Protein 3SUK (pdb70)

Solvent-accessible surface area: 10318 Å² total; per-residue (Å²): 102,60,50,57,0,57,52,48,12,65,6,26,18,50,70,20,41,0,100,100,13,20,0,16,82,45,102,55,15,3,11,170,120,20,78,49,2,29,50,3,74,23,57,35,34,0,0,0,3,52,84,0,61,22,122,56,10,108,14,4,0,16,0,9,36,0,27,31,83,39,138,75,72,90,49,65,18,50,0,0,0,0,24,85,2,69,84,11,6,30,1,0,8,37,0,0,12,84,0,0,91,10,19,0,50,62,66,27,66,12,89,2,98,36,115,81,42,63,77,81,79,2,50,36,38,87,45,67,0,102,51,38,81,82,8,49,74,51,85,10,45,0,88,102,14,18,0,13,77,41,80,15,10,0,7,171,121,25,79,48,2,30,50,2,72,17,54,30,39,0,0,0,4,50,83,0,62,25,130,54,10,48,10,1,0,6,0,8,43,0,27,35,84,45,158,77,73,88,53,70,17,51,0,0,0,0,25,90,2,71,99,6,6,14,0,0,42,40,0,0,38,84,0,0,95,54,39,0,108,89,77,27,71,11,112,4,99,14,78,21,32,50,33,85,74,2,51,59

Sequence (248 aa):
GAVQQLRFDNTYDNASGSMNTVACSTGANGLSQRFPTFGSVPTFPHIGASSDIGGFNSPACGNCYTISSFTFQGVTRSSINLVAIDHAGNGFNVAQAAMDELTNGNAVALGTIDVQSQQVARSVCGLGAVQLRFDNTYDNASSGSMNTVACSTGANGLSQRFPTFGSVPTFPHIGASSDIGGFNSPACGNCYTISSFTFQGVTRSSINLVAIDHAGNGFNVAQAAMDELTNGNAVALGTIDVQSQQVARSVCGL

InterPro domains:
  IPR010829 Eliciting plant response-like/Cerato-platanin [PF07249] (21-140)
  IPR010829 Eliciting plant response-like/Cerato-platanin [cd22778] (19-138)
  IPR036908 RlpA-like domain superfamily [G3DSA:2.40.40.10] (16-140)
  IPR036908 RlpA-like domain superfamily [SSF50685] (14-138)

Foldseek 3Di:
DWFKEFADQLLVDFAAALCVAQQPDDPRHCCVVAGTSNRQQQPVQEWAAQQAVGHPRNLQLWKKWKWDAEPRDIATDIHTHRHHDPTGIHGNLVNVCRRHVHCRVVVRMDIIDMDTDDSVVRPD/DKFKEAADALLVDQAAALCPAQQPDDPRHDCVVAGGSVRQQQPQQEWAAQQADGHPRNLQQWWKWKWDDEPNDIFIGIHGYRHHDDTGIHGHLVVVCRRHVHCRPVVRMDMIDMDTDDSVVSPD

Structure (mmCIF, N/CA/C/O backbone):
data_3SUK
#
_entry.id   3SUK
#
_cell.length_a   29.460
_cell.length_b   85.960
_cell.length_c   43.560
_cell.angle_alpha   90.00
_cell.angle_beta   106.82
_cell.angle_gamma   90.00
#
_symmetry.space_group_name_H-M   'P 1 21 1'
#
loop_
_entity.id
_entity.type
_entity.pdbx_description
1 polymer 'Cerato-platanin-like protein'
2 water water
#
loop_
_atom_site.group_PDB
_atom_site.id
_atom_site.type_symbol
_atom_site.label_atom_id
_atom_site.label_alt_id
_atom_site.label_comp_id
_atom_site.label_asym_id
_atom_site.label_entity_id
_atom_site.label_seq_id
_atom_site.pdbx_PDB_ins_code
_atom_site.Cartn_x
_atom_site.Cartn_y
_atom_site.Cartn_z
_atom_site.occupancy
_atom_site.B_iso_or_equiv
_atom_site.auth_seq_id
_atom_site.auth_comp_id
_atom_site.auth_asym_id
_atom_site.auth_atom_id
_atom_site.pdbx_PDB_model_num
ATOM 1 N N . GLY A 1 2 ? 3.003 34.820 7.342 1.00 29.59 17 GLY A N 1
ATOM 2 C CA . GLY A 1 2 ? 1.857 35.659 7.672 1.00 26.27 17 GLY A CA 1
ATOM 3 C C . GLY A 1 2 ? 2.069 36.415 9.000 1.00 26.18 17 GLY A C 1
ATOM 4 O O . GLY A 1 2 ? 2.961 36.154 9.753 1.00 25.35 17 GLY A O 1
ATOM 5 N N . ALA A 1 3 ? 1.255 37.399 9.273 1.00 24.30 18 ALA A N 1
ATOM 6 C CA . ALA A 1 3 ? 1.539 38.205 10.429 1.00 21.18 18 ALA A CA 1
ATOM 7 C C . ALA A 1 3 ? 1.105 37.472 11.705 1.00 20.14 18 ALA A C 1
ATOM 8 O O . ALA A 1 3 ? 0.290 36.584 11.658 1.00 21.43 18 ALA A O 1
ATOM 10 N N . VAL A 1 4 ? 1.699 37.820 12.837 1.00 14.32 19 VAL A N 1
ATOM 11 C CA . VAL A 1 4 ? 1.254 37.294 14.114 1.00 15.23 19 VAL A CA 1
ATOM 12 C C . VAL A 1 4 ? 0.921 38.474 15.017 1.00 10.85 19 VAL A C 1
ATOM 13 O O . VAL A 1 4 ? 1.442 39.530 14.833 1.00 11.63 19 VAL A O 1
ATOM 17 N N . GLN A 1 5 ? 0.030 38.267 15.967 1.00 9.44 20 GLN A N 1
ATOM 18 C CA A GLN A 1 5 ? -0.331 39.331 16.950 0.50 9.36 20 GLN A CA 1
ATOM 19 C CA B GLN A 1 5 ? -0.290 39.424 16.852 0.50 9.57 20 GLN A CA 1
ATOM 20 C C . GLN A 1 5 ? 0.763 39.570 17.968 1.00 8.72 20 GLN A C 1
ATOM 21 O O . GLN A 1 5 ? 1.407 38.628 18.354 1.00 9.90 20 GLN A O 1
ATOM 32 N N . LEU A 1 6 ? 0.979 40.815 18.351 1.00 8.49 21 LEU A N 1
ATOM 33 C CA . LEU A 1 6 ? 1.907 41.148 19.415 1.00 9.09 21 LEU A CA 1
ATOM 34 C C . LEU A 1 6 ? 1.280 42.183 20.336 1.00 8.27 21 LEU A C 1
ATOM 35 O O . LEU A 1 6 ? 0.783 43.154 19.866 1.00 9.47 21 LEU A O 1
ATOM 40 N N . ARG A 1 7 ? 1.413 41.970 21.640 1.00 9.72 22 ARG A N 1
ATOM 41 C CA . ARG A 1 7 ? 0.961 42.899 22.671 1.00 9.29 22 ARG A CA 1
ATOM 42 C C . ARG A 1 7 ? 2.037 42.856 23.765 1.00 7.85 22 ARG A C 1
ATOM 43 O O . ARG A 1 7 ? 3.012 42.161 23.637 1.00 8.26 22 ARG A O 1
ATOM 51 N N . PHE A 1 8 ? 1.859 43.662 24.791 1.00 8.41 23 PHE A N 1
ATOM 52 C CA . PHE A 1 8 ? 2.823 43.697 25.866 1.00 7.83 23 PHE A CA 1
ATOM 53 C C . PHE A 1 8 ? 2.215 43.260 27.173 1.00 9.98 23 PHE A C 1
ATOM 54 O O . PHE A 1 8 ? 1.029 43.272 27.376 1.00 11.14 23 PHE A O 1
ATOM 62 N N . ASP A 1 9 ? 3.101 42.780 28.007 1.00 8.75 24 ASP A N 1
ATOM 63 C CA . ASP A 1 9 ? 2.756 42.302 29.354 1.00 9.81 24 ASP A CA 1
ATOM 64 C C . ASP A 1 9 ? 3.900 42.734 30.251 1.00 9.28 24 ASP A C 1
ATOM 65 O O . ASP A 1 9 ? 4.997 42.270 30.100 1.00 8.25 24 ASP A O 1
ATOM 70 N N . ASN A 1 10 ? 3.579 43.614 31.213 1.00 7.93 25 ASN A N 1
ATOM 71 C CA . ASN A 1 10 ? 4.556 44.209 32.110 1.00 8.54 25 ASN A CA 1
ATOM 72 C C . ASN A 1 10 ? 5.212 43.220 33.081 1.00 8.13 25 ASN A C 1
ATOM 73 O O . ASN A 1 10 ? 6.168 43.541 33.672 1.00 10.17 25 ASN A O 1
ATOM 78 N N . THR A 1 11 ? 4.694 42.011 33.190 1.00 9.44 26 THR A N 1
ATOM 79 C CA . THR A 1 11 ? 5.321 40.938 33.975 1.00 10.72 26 THR A CA 1
ATOM 80 C C . THR A 1 11 ? 6.771 40.842 33.491 1.00 10.61 26 THR A C 1
ATOM 81 O O . THR A 1 11 ? 7.673 40.813 34.265 1.00 11.64 26 THR A O 1
ATOM 85 N N . TYR A 1 12 ? 6.998 40.887 32.187 1.00 9.86 27 TYR A N 1
ATOM 86 C CA . TYR A 1 12 ? 8.338 40.687 31.613 1.00 8.84 27 TYR A CA 1
ATOM 87 C C . TYR A 1 12 ? 9.295 41.868 31.687 1.00 10.51 27 TYR A C 1
ATOM 88 O O . TYR A 1 12 ? 10.428 41.722 31.383 1.00 12.60 27 TYR A O 1
ATOM 97 N N . ASP A 1 13 ? 8.772 43.022 32.052 1.00 9.48 28 ASP A N 1
ATOM 98 C CA . ASP A 1 13 ? 9.563 44.258 32.146 1.00 12.79 28 ASP A CA 1
ATOM 99 C C . ASP A 1 13 ? 10.459 44.279 33.351 1.00 13.76 28 ASP A C 1
ATOM 100 O O . ASP A 1 13 ? 11.349 45.061 33.432 1.00 15.40 28 ASP A O 1
ATOM 105 N N . ASN A 1 14 ? 10.190 43.374 34.256 1.00 11.23 29 ASN A N 1
ATOM 106 C CA . ASN A 1 14 ? 10.879 43.346 35.540 1.00 13.56 29 ASN A CA 1
ATOM 107 C C . ASN A 1 14 ? 12.014 42.295 35.537 1.00 12.65 29 ASN A C 1
ATOM 108 O O . ASN A 1 14 ? 11.778 41.121 35.578 1.00 15.22 29 ASN A O 1
ATOM 113 N N . ALA A 1 15 ? 13.256 42.777 35.551 1.00 12.99 30 ALA A N 1
ATOM 114 C CA . ALA A 1 15 ? 14.466 41.941 35.439 1.00 12.89 30 ALA A CA 1
ATOM 115 C C . ALA A 1 15 ? 14.581 40.880 36.512 1.00 15.31 30 ALA A C 1
ATOM 116 O O . ALA A 1 15 ? 15.142 39.844 36.295 1.00 15.93 30 ALA A O 1
ATOM 118 N N . SER A 1 16 ? 14.057 41.187 37.679 1.00 16.22 31 SER A N 1
ATOM 119 C CA . SER A 1 16 ? 14.232 40.309 38.814 1.00 18.15 31 SER A CA 1
ATOM 120 C C . SER A 1 16 ? 13.185 39.193 38.865 1.00 17.84 31 SER A C 1
ATOM 121 O O . SER A 1 16 ? 13.222 38.354 39.711 1.00 20.55 31 SER A O 1
ATOM 124 N N . GLY A 1 17 ? 12.258 39.173 37.927 1.00 16.75 32 GLY A N 1
ATOM 125 C CA . GLY A 1 17 ? 11.286 38.097 37.910 1.00 16.39 32 GLY A CA 1
ATOM 126 C C . GLY A 1 17 ? 11.940 36.723 37.733 1.00 16.07 32 GLY A C 1
ATOM 127 O O . GLY A 1 17 ? 12.843 36.525 36.970 1.00 14.10 32 GLY A O 1
ATOM 128 N N . SER A 1 18 ? 11.441 35.753 38.468 1.00 15.43 33 SER A N 1
ATOM 129 C CA . SER A 1 18 ? 11.944 34.398 38.416 1.00 12.76 33 SER A CA 1
ATOM 130 C C . SER A 1 18 ? 11.411 33.615 37.240 1.00 11.68 33 SER A C 1
ATOM 131 O O . SER A 1 18 ? 10.260 33.654 36.952 1.00 11.68 33 SER A O 1
ATOM 134 N N . MET A 1 19 ? 12.289 32.852 36.644 1.00 11.24 34 MET A N 1
ATOM 135 C CA . MET A 1 19 ? 11.958 31.945 35.551 1.00 10.40 34 MET A CA 1
ATOM 136 C C . MET A 1 19 ? 10.993 30.842 36.015 1.00 11.34 34 MET A C 1
ATOM 137 O O . MET A 1 19 ? 10.379 30.222 35.257 1.00 11.75 34 MET A O 1
ATOM 142 N N . ASN A 1 20 ? 10.912 30.642 37.332 1.00 12.48 35 ASN A N 1
ATOM 143 C CA . ASN A 1 20 ? 9.994 29.697 37.933 1.00 12.38 35 ASN A CA 1
ATOM 144 C C . ASN A 1 20 ? 8.533 30.120 37.891 1.00 11.81 35 ASN A C 1
ATOM 145 O O . ASN A 1 20 ? 7.679 29.349 38.177 1.00 14.06 35 ASN A O 1
ATOM 150 N N . THR A 1 21 ? 8.296 31.352 37.475 1.00 12.79 36 THR A N 1
ATOM 151 C CA . THR A 1 21 ? 6.952 31.925 37.359 1.00 13.64 36 THR A CA 1
ATOM 152 C C . THR A 1 21 ? 6.325 31.755 35.964 1.00 12.50 36 THR A C 1
ATOM 153 O O . THR A 1 21 ? 5.204 32.118 35.777 1.00 15.36 36 THR A O 1
ATOM 157 N N . VAL A 1 22 ? 7.055 31.159 35.020 1.00 11.53 37 VAL A N 1
ATOM 158 C CA . VAL A 1 22 ? 6.586 30.995 33.653 1.00 10.54 37 VAL A CA 1
ATOM 159 C C . VAL A 1 22 ? 6.550 29.525 33.274 1.00 11.51 37 VAL A C 1
ATOM 160 O O . VAL A 1 22 ? 6.983 28.711 33.991 1.00 11.48 37 VAL A O 1
ATOM 164 N N . ALA A 1 23 ? 5.993 29.224 32.124 1.00 11.81 38 ALA A N 1
ATOM 165 C CA . ALA A 1 23 ? 5.838 27.887 31.663 1.00 10.27 38 ALA A CA 1
ATOM 166 C C . ALA A 1 23 ? 7.193 27.170 31.512 1.00 11.28 38 ALA A C 1
ATOM 167 O O . ALA A 1 23 ? 7.261 26.006 31.742 1.00 11.95 38 ALA A O 1
ATOM 169 N N . CYS A 1 24 ? 8.207 27.911 31.087 1.00 10.08 39 CYS A N 1
ATOM 170 C CA . CYS A 1 24 ? 9.546 27.365 30.827 1.00 9.23 39 CYS A CA 1
ATOM 171 C C . CYS A 1 24 ? 10.459 27.398 32.052 1.00 11.63 39 CYS A C 1
ATOM 172 O O . CYS A 1 24 ? 11.528 27.875 32.013 1.00 10.71 39 CYS A O 1
ATOM 175 N N . SER A 1 25 ? 9.933 26.804 33.108 1.00 11.39 40 SER A N 1
ATOM 176 C CA . SER A 1 25 ? 10.602 26.793 34.379 1.00 10.33 40 SER A CA 1
ATOM 177 C C . SER A 1 25 ? 11.512 25.546 34.493 1.00 11.05 40 SER A C 1
ATOM 178 O O . SER A 1 25 ? 12.646 25.618 34.178 1.00 12.46 40 SER A O 1
ATOM 181 N N . THR A 1 26 ? 10.920 24.438 34.835 1.00 13.50 41 THR A N 1
ATOM 182 C CA . THR A 1 26 ? 11.516 23.186 35.198 1.00 13.77 41 THR A CA 1
ATOM 183 C C . THR A 1 26 ? 11.370 22.168 34.034 1.00 14.48 41 THR A C 1
ATOM 184 O O . THR A 1 26 ? 10.869 22.484 32.988 1.00 14.13 41 THR A O 1
ATOM 188 N N . GLY A 1 27 ? 11.826 20.938 34.213 1.00 12.40 42 GLY A N 1
ATOM 189 C CA . GLY A 1 27 ? 11.669 19.890 33.217 1.00 11.70 42 GLY A CA 1
ATOM 190 C C . GLY A 1 27 ? 12.775 19.895 32.181 1.00 11.34 42 GLY A C 1
ATOM 191 O O . GLY A 1 27 ? 13.595 20.753 32.188 1.00 11.24 42 GLY A O 1
ATOM 192 N N . ALA A 1 28 ? 12.728 18.956 31.262 1.00 11.88 43 ALA A N 1
ATOM 193 C CA . ALA A 1 28 ? 13.824 18.808 30.314 1.00 11.05 43 ALA A CA 1
ATOM 194 C C . ALA A 1 28 ? 14.044 20.058 29.474 1.00 10.12 43 ALA A C 1
ATOM 195 O O . ALA A 1 28 ? 15.155 20.413 29.220 1.00 11.09 43 ALA A O 1
ATOM 197 N N . ASN A 1 29 ? 12.943 20.709 29.092 1.00 10.08 44 ASN A N 1
ATOM 198 C CA . ASN A 1 29 ? 13.020 21.931 28.254 1.00 8.92 44 ASN A CA 1
ATOM 199 C C . ASN A 1 29 ? 12.966 23.282 28.999 1.00 8.32 44 ASN A C 1
ATOM 200 O O . ASN A 1 29 ? 12.995 24.313 28.427 1.00 10.84 44 ASN A O 1
ATOM 205 N N . GLY A 1 30 ? 12.920 23.220 30.318 1.00 10.37 45 GLY A N 1
ATOM 206 C CA . GLY A 1 30 ? 12.842 24.413 31.131 1.00 12.69 45 GLY A CA 1
ATOM 207 C C . GLY A 1 30 ? 14.095 25.257 31.125 1.00 11.17 45 GLY A C 1
ATOM 208 O O . GLY A 1 30 ? 15.164 24.782 30.863 1.00 12.08 45 GLY A O 1
ATOM 209 N N . LEU A 1 31 ? 13.900 26.535 31.348 1.00 10.82 46 LEU A N 1
ATOM 210 C CA . LEU A 1 31 ? 14.958 27.508 31.297 1.00 10.69 46 LEU A CA 1
ATOM 211 C C . LEU A 1 31 ? 15.510 27.954 32.631 1.00 11.92 46 LEU A C 1
ATOM 212 O O . LEU A 1 31 ? 16.461 28.648 32.663 1.00 12.58 46 LEU A O 1
ATOM 217 N N . SER A 1 32 ? 14.886 27.520 33.715 1.00 12.16 47 SER A N 1
ATOM 218 C CA . SER A 1 32 ? 15.240 28.052 35.048 1.00 13.25 47 SER A CA 1
ATOM 219 C C . SER A 1 32 ? 16.707 27.778 35.428 1.00 15.54 47 SER A C 1
ATOM 220 O O . SER A 1 32 ? 17.291 28.528 36.120 1.00 14.75 47 SER A O 1
ATOM 223 N N . GLN A 1 33 ? 17.255 26.643 35.049 1.00 14.78 48 GLN A N 1
ATOM 224 C CA . GLN A 1 33 ? 18.678 26.409 35.376 1.00 15.76 48 GLN A CA 1
ATOM 225 C C . GLN A 1 33 ? 19.630 27.308 34.584 1.00 16.57 48 GLN A C 1
ATOM 226 O O . GLN A 1 33 ? 20.610 27.787 35.079 1.00 18.85 48 GLN A O 1
ATOM 232 N N . ARG A 1 34 ? 19.330 27.472 33.311 1.00 12.46 49 ARG A N 1
ATOM 233 C CA . ARG A 1 34 ? 20.116 28.321 32.457 1.00 13.17 49 ARG A CA 1
ATOM 234 C C . ARG A 1 34 ? 20.010 29.786 32.815 1.00 13.92 49 ARG A C 1
ATOM 235 O O . ARG A 1 34 ? 20.992 30.479 32.891 1.00 15.23 49 ARG A O 1
ATOM 243 N N . PHE A 1 35 ? 18.771 30.234 32.990 1.00 13.05 50 PHE A N 1
ATOM 244 C CA . PHE A 1 35 ? 18.455 31.644 33.206 1.00 13.20 50 PHE A CA 1
ATOM 245 C C . PHE A 1 35 ? 17.491 31.786 34.371 1.00 11.98 50 PHE A C 1
ATOM 246 O O . PHE A 1 35 ? 16.303 31.764 34.207 1.00 13.23 50 PHE A O 1
ATOM 254 N N . PRO A 1 36 ? 18.008 31.926 35.571 1.00 14.33 51 PRO A N 1
ATOM 255 C CA . PRO A 1 36 ? 17.140 31.943 36.764 1.00 13.81 51 PRO A CA 1
ATOM 256 C C . PRO A 1 36 ? 16.154 33.122 36.843 1.00 13.47 51 PRO A C 1
ATOM 257 O O . PRO A 1 36 ? 15.116 33.035 37.431 1.00 13.67 51 PRO A O 1
ATOM 261 N N . THR A 1 37 ? 16.532 34.216 36.228 1.00 12.75 52 THR A N 1
ATOM 262 C CA . THR A 1 37 ? 15.722 35.415 36.204 1.00 13.74 52 THR A CA 1
ATOM 263 C C . THR A 1 37 ? 15.508 35.964 34.772 1.00 12.36 52 THR A C 1
ATOM 264 O O . THR A 1 37 ? 16.305 35.735 33.898 1.00 13.26 52 THR A O 1
ATOM 268 N N . PHE A 1 38 ? 14.451 36.745 34.623 1.00 11.45 53 PHE A N 1
ATOM 269 C CA . PHE A 1 38 ? 14.118 37.330 33.333 1.00 11.97 53 PHE A CA 1
ATOM 270 C C . PHE A 1 38 ? 15.323 38.153 32.855 1.00 13.18 53 PHE A C 1
ATOM 271 O O . PHE A 1 38 ? 15.716 38.063 31.721 1.00 13.02 53 PHE A O 1
ATOM 279 N N . GLY A 1 39 ? 15.935 38.904 33.758 1.00 12.78 54 GLY A N 1
ATOM 280 C CA . GLY A 1 39 ? 17.041 39.780 33.402 1.00 12.57 54 GLY A CA 1
ATOM 281 C C . GLY A 1 39 ? 18.299 39.040 32.937 1.00 11.44 54 GLY A C 1
ATOM 282 O O . GLY A 1 39 ? 19.107 39.578 32.266 1.00 15.92 54 GLY A O 1
ATOM 283 N N . SER A 1 40 ? 18.461 37.807 33.349 1.00 11.58 55 SER A N 1
ATOM 284 C CA . SER A 1 40 ? 19.541 36.959 32.882 1.00 12.06 55 SER A CA 1
ATOM 285 C C . SER A 1 40 ? 19.446 36.419 31.436 1.00 13.10 55 SER A C 1
ATOM 286 O O . SER A 1 40 ? 20.404 35.959 30.890 1.00 13.95 55 SER A O 1
ATOM 289 N N . VAL A 1 41 ? 18.253 36.437 30.856 1.00 11.71 56 VAL A N 1
ATOM 290 C CA . VAL A 1 41 ? 18.142 36.021 29.491 1.00 11.29 56 VAL A CA 1
ATOM 291 C C . VAL A 1 41 ? 18.991 37.017 28.662 1.00 11.59 56 VAL A C 1
ATOM 292 O O . VAL A 1 41 ? 18.878 38.176 28.840 1.00 11.19 56 VAL A O 1
ATOM 296 N N . PRO A 1 42 ? 19.813 36.531 27.738 1.00 10.91 57 PRO A N 1
ATOM 297 C CA . PRO A 1 42 ? 20.798 37.413 27.119 1.00 12.28 57 PRO A CA 1
ATOM 298 C C . PRO A 1 42 ? 20.224 38.575 26.317 1.00 11.51 57 PRO A C 1
ATOM 299 O O . PRO A 1 42 ? 20.877 39.545 26.125 1.00 14.12 57 PRO A O 1
ATOM 303 N N . THR A 1 43 ? 18.998 38.447 25.842 1.00 10.89 58 THR A N 1
ATOM 304 C CA . THR A 1 43 ? 18.376 39.490 25.035 1.00 10.76 58 THR A CA 1
ATOM 305 C C . THR A 1 43 ? 17.515 40.447 25.883 1.00 10.13 58 THR A C 1
ATOM 306 O O . THR A 1 43 ? 16.884 41.295 25.363 1.00 10.20 58 THR A O 1
ATOM 310 N N . PHE A 1 44 ? 17.500 40.287 27.192 1.00 9.83 59 PHE A N 1
ATOM 311 C CA . PHE A 1 44 ? 16.570 41.053 28.004 1.00 11.10 59 PHE A CA 1
ATOM 312 C C . PHE A 1 44 ? 16.796 42.542 27.713 1.00 11.71 59 PHE A C 1
ATOM 313 O O . PHE A 1 44 ? 17.910 42.987 27.673 1.00 12.88 59 PHE A O 1
ATOM 321 N N . PRO A 1 45 ? 15.740 43.321 27.533 1.00 11.72 60 PRO A N 1
ATOM 322 C CA . PRO A 1 45 ? 14.333 43.014 27.833 1.00 12.36 60 PRO A CA 1
ATOM 323 C C . PRO A 1 45 ? 13.577 42.461 26.630 1.00 10.44 60 PRO A C 1
ATOM 324 O O . PRO A 1 45 ? 12.385 42.498 26.643 1.00 10.50 60 PRO A O 1
ATOM 328 N N . HIS A 1 46 ? 14.292 41.957 25.639 1.00 8.78 61 HIS A N 1
ATOM 329 C CA . HIS A 1 46 ? 13.623 41.333 24.499 1.00 9.87 61 HIS A CA 1
ATOM 330 C C . HIS A 1 46 ? 13.258 39.902 24.883 1.00 8.24 61 HIS A C 1
ATOM 331 O O . HIS A 1 46 ? 13.892 38.962 24.501 1.00 8.08 61 HIS A O 1
ATOM 338 N N . ILE A 1 47 ? 12.206 39.797 25.680 1.00 8.23 62 ILE A N 1
ATOM 339 C CA . ILE A 1 47 ? 11.697 38.509 26.131 1.00 7.70 62 ILE A CA 1
ATOM 340 C C . ILE A 1 47 ? 10.173 38.550 26.137 1.00 6.50 62 ILE A C 1
ATOM 341 O O . ILE A 1 47 ? 9.595 39.611 26.171 1.00 7.59 62 ILE A O 1
ATOM 346 N N . GLY A 1 48 ? 9.561 37.382 26.071 1.00 6.46 63 GLY A N 1
ATOM 347 C CA . GLY A 1 48 ? 8.119 37.325 26.123 1.00 8.40 63 GLY A CA 1
ATOM 348 C C . GLY A 1 48 ? 7.535 35.934 26.040 1.00 8.48 63 GLY A C 1
ATOM 349 O O . GLY A 1 48 ? 8.220 34.953 25.965 1.00 9.23 63 GLY A O 1
ATOM 350 N N . ALA A 1 49 ? 6.210 35.914 26.025 1.00 8.29 64 ALA A N 1
ATOM 351 C CA . ALA A 1 49 ? 5.439 34.706 25.829 1.00 9.26 64 ALA A CA 1
ATOM 352 C C . ALA A 1 49 ? 5.139 34.540 24.331 1.00 6.62 64 ALA A C 1
ATOM 353 O O . ALA A 1 49 ? 5.070 35.546 23.647 1.00 7.24 64 ALA A O 1
ATOM 355 N N . SER A 1 50 ? 5.000 33.295 23.868 1.00 7.39 65 SER A N 1
ATOM 356 C CA . SER A 1 50 ? 4.580 32.979 22.514 1.00 8.45 65 SER A CA 1
ATOM 357 C C . SER A 1 50 ? 3.587 31.807 22.525 1.00 7.56 65 SER A C 1
ATOM 358 O O . SER A 1 50 ? 3.694 30.918 23.303 1.00 8.88 65 SER A O 1
ATOM 361 N N . SER A 1 51 ? 2.651 31.841 21.599 1.00 9.44 66 SER A N 1
ATOM 362 C CA . SER A 1 51 ? 1.719 30.734 21.361 1.00 9.12 66 SER A CA 1
ATOM 363 C C . SER A 1 51 ? 2.420 29.499 20.831 1.00 10.36 66 SER A C 1
ATOM 364 O O . SER A 1 51 ? 1.878 28.424 20.854 1.00 10.57 66 SER A O 1
ATOM 367 N N . ASP A 1 52 ? 3.663 29.661 20.392 1.00 9.00 67 ASP A N 1
ATOM 368 C CA . ASP A 1 52 ? 4.489 28.507 19.992 1.00 10.62 67 ASP A CA 1
ATOM 369 C C . ASP A 1 52 ? 4.792 27.611 21.192 1.00 10.29 67 ASP A C 1
ATOM 370 O O . ASP A 1 52 ? 5.086 26.475 21.039 1.00 10.92 67 ASP A O 1
ATOM 375 N N . ILE A 1 53 ? 4.790 28.210 22.366 1.00 9.08 68 ILE A N 1
ATOM 376 C CA . ILE A 1 53 ? 5.030 27.489 23.591 1.00 9.31 68 ILE A CA 1
ATOM 377 C C . ILE A 1 53 ? 3.648 27.083 24.163 1.00 12.24 68 ILE A C 1
ATOM 378 O O . ILE A 1 53 ? 2.908 27.896 24.634 1.00 10.45 68 ILE A O 1
ATOM 383 N N . GLY A 1 54 ? 3.360 25.795 24.051 1.00 11.86 69 GLY A N 1
ATOM 3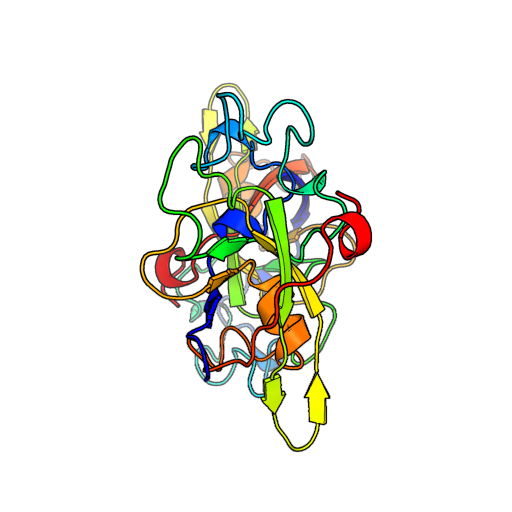84 C CA . GLY A 1 54 ? 2.110 25.210 24.504 1.00 14.07 69 GLY A CA 1
ATOM 385 C C . GLY A 1 54 ? 1.925 25.304 25.997 1.00 14.88 69 GLY A C 1
ATOM 386 O O . GLY A 1 54 ? 0.839 25.375 26.488 1.00 19.08 69 GLY A O 1
ATOM 387 N N . GLY A 1 55 ? 3.012 25.206 26.729 1.00 15.41 70 GLY A N 1
ATOM 388 C CA . GLY A 1 55 ? 2.980 25.150 28.171 1.00 14.47 70 GLY A CA 1
ATOM 389 C C . GLY A 1 55 ? 4.266 24.515 28.665 1.00 15.57 70 GLY A C 1
ATOM 390 O O . GLY A 1 55 ? 5.253 24.507 27.960 1.00 14.98 70 GLY A O 1
ATOM 391 N N . PHE A 1 56 ? 4.201 23.922 29.847 1.00 15.61 71 PHE A N 1
ATOM 392 C CA . PHE A 1 56 ? 5.336 23.308 30.515 1.00 14.32 71 PHE A CA 1
ATOM 393 C C . PHE A 1 56 ? 6.040 22.317 29.639 1.00 10.29 71 PHE A C 1
ATOM 394 O O . PHE A 1 56 ? 5.448 21.554 28.978 1.00 14.09 71 PHE A O 1
ATOM 402 N N . ASN A 1 57 ? 7.368 22.386 29.661 1.00 12.07 72 ASN A N 1
ATOM 403 C CA . ASN A 1 57 ? 8.253 21.463 28.986 1.00 13.17 72 ASN A CA 1
ATOM 404 C C . ASN A 1 57 ? 8.138 21.524 27.474 1.00 8.06 72 ASN A C 1
ATOM 405 O O . ASN A 1 57 ? 8.485 20.615 26.777 1.00 11.19 72 ASN A O 1
ATOM 410 N N . SER A 1 58 ? 7.689 22.657 26.959 1.00 9.71 73 SER A N 1
ATOM 411 C CA . SER A 1 58 ? 7.567 22.760 25.519 1.00 9.74 73 SER A CA 1
ATOM 412 C C . SER A 1 58 ? 8.964 22.741 24.886 1.00 8.61 73 SER A C 1
ATOM 413 O O . SER A 1 58 ? 9.837 23.398 25.380 1.00 9.62 73 SER A O 1
ATOM 416 N N . PRO A 1 59 ? 9.134 22.054 23.768 1.00 9.90 74 PRO A N 1
ATOM 417 C CA . PRO A 1 59 ? 10.416 22.130 23.071 1.00 9.36 74 PRO A CA 1
ATOM 418 C C . PRO A 1 59 ? 10.648 23.508 22.450 1.00 8.30 74 PRO A C 1
ATOM 419 O O . PRO A 1 59 ? 11.738 23.728 22.040 1.00 9.92 74 PRO A O 1
ATOM 423 N N . ALA A 1 60 ? 9.640 24.380 22.428 1.00 8.04 75 ALA A N 1
ATOM 424 C CA . ALA A 1 60 ? 9.781 25.735 21.909 1.00 8.24 75 ALA A CA 1
ATOM 425 C C . ALA A 1 60 ? 10.275 26.734 22.987 1.00 8.45 75 ALA A C 1
ATOM 426 O O . ALA A 1 60 ? 10.584 27.853 22.693 1.00 8.24 75 ALA A O 1
ATOM 428 N N . CYS A 1 61 ? 10.437 26.246 24.209 1.00 8.09 76 CYS A N 1
ATOM 429 C CA . CYS A 1 61 ? 11.034 27.072 25.271 1.00 8.66 76 CYS A CA 1
ATOM 430 C C . CYS A 1 61 ? 12.443 27.494 24.878 1.00 8.11 76 CYS A C 1
ATOM 431 O O . CYS A 1 61 ? 13.280 26.663 24.601 1.00 8.53 76 CYS A O 1
ATOM 434 N N . GLY A 1 62 ? 12.665 28.794 24.889 1.00 8.23 77 GLY A N 1
ATOM 435 C CA . GLY A 1 62 ? 13.945 29.346 24.480 1.00 7.24 77 GLY A CA 1
ATOM 436 C C . GLY A 1 62 ? 14.061 29.720 23.009 1.00 8.91 77 GLY A C 1
ATOM 437 O O . GLY A 1 62 ? 15.048 30.265 22.606 1.00 10.33 77 GLY A O 1
ATOM 438 N N . ASN A 1 63 ? 13.001 29.541 22.237 1.00 7.89 78 ASN A N 1
ATOM 439 C CA . ASN A 1 63 ? 13.094 29.901 20.848 1.00 8.07 78 ASN A CA 1
ATOM 440 C C . ASN A 1 63 ? 13.398 31.374 20.664 1.00 6.56 78 ASN A C 1
ATOM 441 O O . ASN A 1 63 ? 12.923 32.211 21.362 1.00 7.13 78 ASN A O 1
ATOM 446 N N . CYS A 1 64 ? 14.196 31.627 19.652 1.00 7.64 79 CYS A N 1
ATOM 447 C CA . CYS A 1 64 ? 14.671 32.941 19.310 1.00 6.85 79 CYS A CA 1
ATOM 448 C C . CYS A 1 64 ? 14.005 33.391 18.013 1.00 6.79 79 CYS A C 1
ATOM 449 O O . CYS A 1 64 ? 14.063 32.713 17.065 1.00 8.11 79 CYS A O 1
ATOM 452 N N . TYR A 1 65 ? 13.382 34.553 18.048 1.00 7.38 80 TYR A N 1
ATOM 453 C CA . TYR A 1 65 ? 12.631 35.090 16.944 1.00 7.63 80 TYR A CA 1
ATOM 454 C C . TYR A 1 65 ? 13.112 36.477 16.564 1.00 9.52 80 TYR A C 1
ATOM 455 O O . TYR A 1 65 ? 13.314 37.315 17.408 1.00 10.36 80 TYR A O 1
ATOM 464 N N . THR A 1 66 ? 13.234 36.708 15.277 1.00 8.59 81 THR A N 1
ATOM 465 C CA . THR A 1 66 ? 13.460 38.038 14.757 1.00 9.01 81 THR A CA 1
ATOM 466 C C . THR A 1 66 ? 12.083 38.550 14.416 1.00 9.53 81 THR A C 1
ATOM 467 O O . THR A 1 66 ? 11.398 38.000 13.586 1.00 9.50 81 THR A O 1
ATOM 471 N N . ILE A 1 67 ? 11.695 39.605 15.115 1.00 6.87 82 ILE A N 1
ATOM 472 C CA . ILE A 1 67 ? 10.359 40.201 15.025 1.00 7.70 82 ILE A CA 1
ATOM 473 C C . ILE A 1 67 ? 10.512 41.568 14.384 1.00 7.80 82 ILE A C 1
ATOM 474 O O . ILE A 1 67 ? 11.300 42.335 14.795 1.00 8.77 82 ILE A O 1
ATOM 479 N N . SER A 1 68 ? 9.712 41.824 13.357 1.00 9.02 83 SER A N 1
ATOM 480 C CA A SER A 1 68 ? 9.741 43.034 12.537 0.50 8.85 83 SER A CA 1
ATOM 481 C CA B SER A 1 68 ? 9.780 43.074 12.617 0.50 9.26 83 SER A CA 1
ATOM 482 C C . SER A 1 68 ? 8.393 43.747 12.489 1.00 9.04 83 SER A C 1
ATOM 483 O O . SER A 1 68 ? 7.374 43.138 12.491 1.00 9.93 83 SER A O 1
ATOM 488 N N . PHE A 1 69 ? 8.442 45.066 12.523 1.00 7.79 84 PHE A N 1
ATOM 489 C CA . PHE A 1 69 ? 7.254 45.924 12.432 1.00 8.19 84 PHE A CA 1
ATOM 490 C C . PHE A 1 69 ? 7.603 47.207 11.705 1.00 7.47 84 PHE A C 1
ATOM 491 O O . PHE A 1 69 ? 8.558 47.829 12.030 1.00 9.01 84 PHE A O 1
ATOM 499 N N . THR A 1 70 ? 6.720 47.597 10.790 1.00 10.11 85 THR A N 1
ATOM 500 C CA . THR A 1 70 ? 6.852 48.845 10.048 1.00 9.77 85 THR A CA 1
ATOM 501 C C . THR A 1 70 ? 5.878 49.876 10.609 1.00 10.92 85 THR A C 1
ATOM 502 O O . THR A 1 70 ? 4.729 49.632 10.680 1.00 13.02 85 THR A O 1
ATOM 506 N N . PHE A 1 71 ? 6.422 50.972 11.091 1.00 10.04 86 PHE A N 1
ATOM 507 C CA . PHE A 1 71 ? 5.645 52.056 11.682 1.00 10.91 86 PHE A CA 1
ATOM 508 C C . PHE A 1 71 ? 6.205 53.442 11.261 1.00 10.11 86 PHE A C 1
ATOM 509 O O . PHE A 1 71 ? 7.358 53.682 11.338 1.00 10.51 86 PHE A O 1
ATOM 517 N N . GLN A 1 72 ? 5.329 54.311 10.811 1.00 12.33 87 GLN A N 1
ATOM 518 C CA . GLN A 1 72 ? 5.746 55.643 10.367 1.00 13.13 87 GLN A CA 1
ATOM 519 C C . GLN A 1 72 ? 6.873 55.563 9.304 1.00 12.53 87 GLN A C 1
ATOM 520 O O . GLN A 1 72 ? 7.771 56.320 9.353 1.00 13.56 87 GLN A O 1
ATOM 526 N N . GLY A 1 73 ? 6.791 54.590 8.408 1.00 11.07 88 GLY A N 1
ATO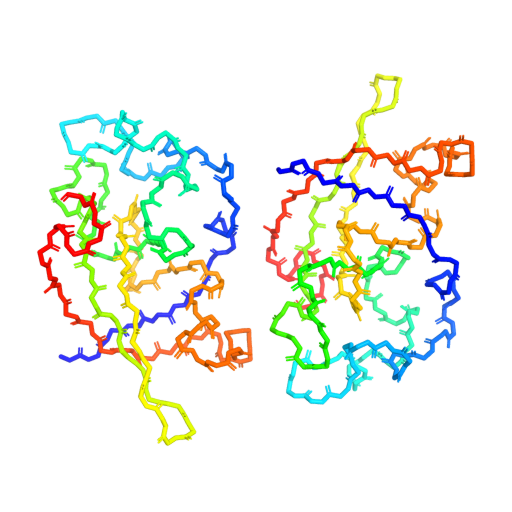M 527 C CA . GLY A 1 73 ? 7.704 54.456 7.288 1.00 10.97 88 GLY A CA 1
ATOM 528 C C . GLY A 1 73 ? 9.078 53.880 7.578 1.00 12.34 88 GLY A C 1
ATOM 529 O O . GLY A 1 73 ? 9.923 53.968 6.775 1.00 11.59 88 GLY A O 1
ATOM 530 N N . VAL A 1 74 ? 9.254 53.295 8.753 1.00 10.78 89 VAL A N 1
ATOM 531 C CA . VAL A 1 74 ? 10.518 52.705 9.184 1.00 9.78 89 VAL A CA 1
ATOM 532 C C . VAL A 1 74 ? 10.229 51.280 9.656 1.00 8.89 89 VAL A C 1
ATOM 533 O O . VAL A 1 74 ? 9.347 51.078 10.445 1.00 9.84 89 VAL A O 1
ATOM 537 N N . THR A 1 75 ? 10.981 50.318 9.166 1.00 8.76 90 THR A N 1
ATOM 538 C CA . THR A 1 75 ? 10.893 48.951 9.621 1.00 10.77 90 THR A CA 1
ATOM 539 C C . THR A 1 75 ? 11.950 48.716 10.689 1.00 10.23 90 THR A C 1
ATOM 540 O O . THR A 1 75 ? 13.089 48.980 10.512 1.00 11.40 90 THR A O 1
ATOM 544 N N . ARG A 1 76 ? 11.474 48.205 11.805 1.00 8.72 91 ARG A N 1
ATOM 545 C CA . ARG A 1 76 ? 12.274 47.964 13.001 1.00 9.80 91 ARG A CA 1
ATOM 546 C C . ARG A 1 76 ? 12.162 46.485 13.369 1.00 9.00 91 ARG A C 1
ATOM 547 O O . ARG A 1 76 ? 11.125 45.932 13.337 1.00 8.59 91 ARG A O 1
ATOM 555 N N . SER A 1 77 ? 13.283 45.906 13.751 1.00 8.39 92 SER A N 1
ATOM 556 C CA A SER A 1 77 ? 13.379 44.493 14.094 0.50 8.39 92 SER A CA 1
ATOM 557 C CA B SER A 1 77 ? 13.305 44.508 14.144 0.50 8.38 92 SER A CA 1
ATOM 558 C C . SER A 1 77 ? 14.218 44.311 15.366 1.00 8.03 92 SER A C 1
ATOM 559 O O . SER A 1 77 ? 15.200 44.953 15.536 1.00 8.65 92 SER A O 1
ATOM 564 N N . ILE A 1 78 ? 13.802 43.346 16.172 1.00 7.96 93 ILE A N 1
ATOM 565 C CA . ILE A 1 78 ? 14.514 42.894 17.353 1.00 7.85 93 ILE A CA 1
ATOM 566 C C . ILE A 1 78 ? 14.559 41.377 17.359 1.00 7.76 93 ILE A C 1
ATOM 567 O O . ILE A 1 78 ? 13.757 40.737 16.736 1.00 7.80 93 ILE A O 1
ATOM 572 N N . ASN A 1 79 ? 15.542 40.867 18.069 1.00 7.84 94 ASN A N 1
ATOM 573 C CA . ASN A 1 79 ? 15.622 39.476 18.397 1.00 8.01 94 ASN A CA 1
ATOM 574 C C . ASN A 1 79 ? 15.160 39.224 19.837 1.00 8.71 94 ASN A C 1
ATOM 575 O O . ASN A 1 79 ? 15.512 39.916 20.733 1.00 10.94 94 ASN A O 1
ATOM 580 N N . LEU A 1 80 ? 14.302 38.236 19.986 1.00 7.06 95 LEU A N 1
ATOM 581 C CA . LEU A 1 80 ? 13.550 38.042 21.202 1.00 7.58 95 LEU A CA 1
ATOM 582 C C . LEU A 1 80 ? 13.497 36.577 21.589 1.00 7.12 95 LEU A C 1
ATOM 583 O O . LEU A 1 80 ? 13.318 35.744 20.766 1.00 7.49 95 LEU A O 1
ATOM 588 N N . VAL A 1 81 ? 13.600 36.289 22.881 1.00 7.72 96 VAL A N 1
ATOM 589 C CA . VAL A 1 81 ? 13.505 34.912 23.377 1.00 7.12 96 VAL A CA 1
ATOM 590 C C . VAL A 1 81 ? 12.140 34.671 23.979 1.00 5.64 96 VAL A C 1
ATOM 591 O O . VAL A 1 81 ? 11.712 35.384 24.802 1.00 7.12 96 VAL A O 1
ATOM 595 N N . ALA A 1 82 ? 11.539 33.586 23.558 1.00 6.46 97 ALA A N 1
ATOM 596 C CA . ALA A 1 82 ? 10.266 33.157 24.117 1.00 7.17 97 ALA A CA 1
ATOM 597 C C . ALA A 1 82 ? 10.473 32.231 25.307 1.00 7.40 97 ALA A C 1
ATOM 598 O O . ALA A 1 82 ? 11.161 31.293 25.216 1.00 7.73 97 ALA A O 1
ATOM 600 N N . ILE A 1 83 ? 9.867 32.619 26.410 1.00 8.45 98 ILE A N 1
ATOM 601 C CA . ILE A 1 83 ? 10.012 31.912 27.684 1.00 9.55 98 ILE A CA 1
ATOM 602 C C . ILE A 1 83 ? 8.715 31.447 28.375 1.00 9.34 98 ILE A C 1
ATOM 603 O O . ILE A 1 83 ? 8.755 30.994 29.484 1.00 10.04 98 ILE A O 1
ATOM 608 N N . ASP A 1 84 ? 7.577 31.671 27.738 1.00 7.99 99 ASP A N 1
ATOM 609 C CA . ASP A 1 84 ? 6.294 31.440 28.409 1.00 8.95 99 ASP A CA 1
ATOM 610 C C . ASP A 1 84 ? 5.257 31.183 27.320 1.00 8.30 99 ASP A C 1
ATOM 611 O O . ASP A 1 84 ? 5.510 31.454 26.185 1.00 9.26 99 ASP A O 1
ATOM 616 N N . HIS A 1 85 ? 4.123 30.643 27.721 1.00 9.06 100 HIS A N 1
ATOM 617 C CA . HIS A 1 85 ? 2.967 30.435 26.855 1.00 8.10 100 HIS A CA 1
ATOM 618 C C . HIS A 1 85 ? 2.143 31.717 26.694 1.00 8.99 100 HIS A C 1
ATOM 619 O O . HIS A 1 85 ? 1.870 32.329 27.628 1.00 10.80 100 HIS A O 1
ATOM 626 N N . ALA A 1 86 ? 1.724 32.001 25.463 1.00 9.76 101 ALA A N 1
ATOM 627 C CA . ALA A 1 86 ? 0.737 33.042 25.157 1.00 9.20 101 ALA A CA 1
ATOM 628 C C . ALA A 1 86 ? -0.415 32.349 24.451 1.00 10.00 101 ALA A C 1
ATOM 629 O O . ALA A 1 86 ? -0.241 31.370 23.801 1.00 9.95 101 ALA A O 1
ATOM 631 N N . GLY A 1 87 ? -1.599 32.895 24.610 1.00 11.06 102 GLY A N 1
ATOM 632 C CA . GLY A 1 87 ? -2.753 32.387 23.909 1.00 11.40 102 GLY A CA 1
ATOM 633 C C . GLY A 1 87 ? -2.755 32.675 22.422 1.00 12.26 102 GLY A C 1
ATOM 634 O O . GLY A 1 87 ? -3.386 32.009 21.709 1.00 11.86 102 GLY A O 1
ATOM 635 N N . ASN A 1 88 ? -2.129 33.747 21.995 1.00 11.03 103 ASN A N 1
ATOM 636 C CA . ASN A 1 88 ? -2.226 34.176 20.599 1.00 12.07 103 ASN A CA 1
ATOM 637 C C . ASN A 1 88 ? -1.046 35.069 20.171 1.00 9.57 103 ASN A C 1
ATOM 638 O O . ASN A 1 88 ? -1.065 36.224 20.446 1.00 12.29 103 ASN A O 1
ATOM 643 N N . GLY A 1 89 ? -0.111 34.531 19.428 1.00 9.64 104 GLY A N 1
ATOM 644 C CA . GLY A 1 89 ? 1.109 35.257 19.095 1.00 10.12 104 GLY A CA 1
ATOM 645 C C . GLY A 1 89 ? 2.015 35.580 20.285 1.00 7.52 104 GLY A C 1
ATOM 646 O O . GLY A 1 89 ? 2.237 34.732 21.100 1.00 8.85 104 GLY A O 1
ATOM 647 N N . PHE A 1 90 ? 2.479 36.814 20.354 1.00 8.53 105 PHE A N 1
ATOM 648 C CA . PHE A 1 90 ? 3.460 37.195 21.377 1.00 7.91 105 PHE A CA 1
ATOM 649 C C . PHE A 1 90 ? 2.892 38.144 22.425 1.00 7.92 105 PHE A C 1
ATOM 650 O O . PHE A 1 90 ? 2.211 39.087 22.109 1.00 8.12 105 PHE A O 1
ATOM 658 N N . ASN A 1 91 ? 3.231 37.886 23.673 1.00 7.93 106 ASN A N 1
ATOM 659 C CA . ASN A 1 91 ? 3.091 38.874 24.723 1.00 8.77 106 ASN A CA 1
ATOM 660 C C . ASN A 1 91 ? 4.496 39.208 25.252 1.00 7.83 106 ASN A C 1
ATOM 661 O O . ASN A 1 91 ? 5.100 38.434 25.883 1.00 9.70 106 ASN A O 1
ATOM 666 N N . VAL A 1 92 ? 4.938 40.424 24.984 1.00 7.51 107 VAL A N 1
ATOM 667 C CA . VAL A 1 92 ? 6.324 40.814 25.248 1.00 7.88 107 VAL A CA 1
ATOM 668 C C . VAL A 1 92 ? 6.476 41.911 26.288 1.00 7.50 107 VAL A C 1
ATOM 669 O O . VAL A 1 92 ? 5.566 42.554 26.625 1.00 7.74 107 VAL A O 1
ATOM 673 N N . ALA A 1 93 ? 7.696 42.103 26.766 1.00 7.30 108 ALA A N 1
ATOM 674 C CA . ALA A 1 93 ? 7.927 43.201 27.706 1.00 7.69 108 ALA A CA 1
ATOM 675 C C . ALA A 1 93 ? 7.545 44.503 26.998 1.00 7.64 108 ALA A C 1
ATOM 676 O O . ALA A 1 93 ? 7.775 44.671 25.843 1.00 7.83 108 ALA A O 1
ATOM 678 N N . GLN A 1 94 ? 6.989 45.434 27.745 1.00 8.63 109 GLN A N 1
ATOM 679 C CA . GLN A 1 94 ? 6.640 46.698 27.143 1.00 7.78 109 GLN A CA 1
ATOM 680 C C . GLN A 1 94 ? 7.909 47.307 26.515 1.00 7.64 109 GLN A C 1
ATOM 681 O O . GLN A 1 94 ? 7.854 47.867 25.449 1.00 10.35 109 GLN A O 1
ATOM 687 N N . ALA A 1 95 ? 9.038 47.184 27.162 1.00 8.66 110 ALA A N 1
ATOM 688 C CA . ALA A 1 95 ? 10.237 47.815 26.650 1.00 10.70 110 ALA A CA 1
ATOM 689 C C . ALA A 1 95 ? 10.580 47.294 25.247 1.00 11.73 110 ALA A C 1
ATOM 690 O O . ALA A 1 95 ? 10.993 48.067 24.384 1.00 11.21 110 ALA A O 1
ATOM 692 N N . ALA A 1 96 ? 10.374 46.009 25.034 1.00 9.28 111 ALA A N 1
ATOM 693 C CA . ALA A 1 96 ? 10.572 45.403 23.744 1.00 9.50 111 ALA A CA 1
ATOM 694 C C . ALA A 1 96 ? 9.605 45.914 22.698 1.00 9.77 111 ALA A C 1
ATOM 695 O O . ALA A 1 96 ? 10.007 46.185 21.613 1.00 10.78 111 ALA A O 1
ATOM 697 N N . MET A 1 97 ? 8.332 46.013 23.024 1.00 8.61 112 MET A N 1
ATOM 698 C CA . MET A 1 97 ? 7.345 46.569 22.126 1.00 9.49 112 MET A CA 1
ATOM 699 C C . MET A 1 97 ? 7.658 48.037 21.852 1.00 11.33 112 MET A C 1
ATOM 700 O O . MET A 1 97 ? 7.464 48.492 20.765 1.00 10.35 112 MET A O 1
ATOM 705 N N . ASP A 1 98 ? 8.131 48.757 22.860 1.00 10.79 113 ASP A N 1
ATOM 706 C CA . ASP A 1 98 ? 8.498 50.135 22.605 1.00 12.31 113 ASP A CA 1
ATOM 707 C C . ASP A 1 98 ? 9.659 50.246 21.605 1.00 10.77 113 ASP A C 1
ATOM 708 O O . ASP A 1 98 ? 9.635 51.084 20.757 1.00 11.26 113 ASP A O 1
ATOM 713 N N . GLU A 1 99 ? 10.630 49.380 21.709 1.00 10.82 114 GLU A N 1
ATOM 714 C CA . GLU A 1 99 ? 11.751 49.389 20.772 1.00 11.26 114 GLU A CA 1
ATOM 715 C C . GLU A 1 99 ? 11.270 49.061 19.343 1.00 13.48 114 GLU A C 1
ATOM 716 O O . GLU A 1 99 ? 11.685 49.661 18.391 1.00 13.65 114 GLU A O 1
ATOM 722 N N . LEU A 1 100 ? 10.344 48.132 19.240 1.00 12.15 115 LEU A N 1
ATOM 723 C CA . LEU A 1 100 ? 9.768 47.686 17.995 1.00 11.39 115 LEU A CA 1
ATOM 724 C C . LEU A 1 100 ? 8.992 48.763 17.318 1.00 12.07 115 LEU A C 1
ATOM 725 O O . LEU A 1 100 ? 8.830 48.720 16.147 1.00 13.72 115 LEU A O 1
ATOM 730 N N . THR A 1 101 ? 8.442 49.693 18.089 1.00 12.36 116 THR A N 1
ATOM 731 C CA . THR A 1 101 ? 7.486 50.670 17.613 1.00 12.21 116 THR A CA 1
ATOM 732 C C . THR A 1 101 ? 7.927 52.143 17.797 1.00 10.02 116 THR A C 1
ATOM 733 O O . THR A 1 101 ? 7.132 52.991 17.640 1.00 12.62 116 THR A O 1
ATOM 737 N N . ASN A 1 102 ? 9.202 52.375 18.064 1.00 11.63 117 ASN A N 1
ATOM 738 C CA . ASN A 1 102 ? 9.750 53.694 18.353 1.00 11.77 117 ASN A CA 1
ATOM 739 C C . ASN A 1 102 ? 9.040 54.378 19.520 1.00 14.42 117 ASN A C 1
ATOM 740 O O . ASN A 1 102 ? 8.787 55.513 19.468 1.00 17.34 117 ASN A O 1
ATOM 745 N N . GLY A 1 103 ? 8.750 53.606 20.569 1.00 12.40 118 GLY A N 1
ATOM 746 C CA . GLY A 1 103 ? 8.126 54.163 21.755 1.00 12.24 118 GLY A CA 1
ATOM 747 C C . GLY A 1 103 ? 6.641 54.344 21.728 1.00 11.42 118 GLY A C 1
ATOM 748 O O . GLY A 1 103 ? 6.160 55.278 22.333 1.00 14.85 118 GLY A O 1
ATOM 749 N N . ASN A 1 104 ? 5.926 53.487 21.001 1.00 11.97 119 ASN A N 1
ATOM 750 C CA . ASN A 1 104 ? 4.501 53.539 20.843 1.00 11.05 119 ASN A CA 1
ATOM 751 C C . ASN A 1 104 ? 3.712 52.324 21.360 1.00 11.68 119 ASN A C 1
ATOM 752 O O . ASN A 1 104 ? 2.646 52.045 20.928 1.00 12.08 119 ASN A O 1
ATOM 757 N N . ALA A 1 105 ? 4.314 51.601 22.304 1.00 10.92 120 ALA A N 1
ATOM 758 C CA . ALA A 1 105 ? 3.703 50.365 22.774 1.00 11.23 120 ALA A CA 1
ATOM 759 C C . ALA A 1 105 ? 2.361 50.545 23.436 1.00 11.97 120 ALA A C 1
ATOM 760 O O . ALA A 1 105 ? 1.416 49.911 23.100 1.00 11.77 120 ALA A O 1
ATOM 762 N N . VAL A 1 106 ? 2.319 51.472 24.395 1.00 10.18 121 VAL A N 1
ATOM 763 C CA . VAL A 1 106 ? 1.071 51.783 25.069 1.00 12.98 121 VAL A CA 1
ATOM 764 C C . VAL A 1 106 ? 0.047 52.415 24.129 1.00 11.34 121 VAL A C 1
ATOM 765 O O . VAL A 1 106 ? -1.084 52.071 24.128 1.00 12.61 121 VAL A O 1
ATOM 769 N N . ALA A 1 107 ? 0.537 53.305 23.280 1.00 10.83 122 ALA A N 1
ATOM 770 C CA . ALA A 1 107 ? -0.330 53.994 22.318 1.00 13.15 122 ALA A CA 1
ATOM 771 C C . ALA A 1 107 ? -0.983 53.019 21.324 1.00 14.13 122 ALA A C 1
ATOM 772 O O . ALA A 1 107 ? -2.104 53.194 20.940 1.00 15.50 122 ALA A O 1
ATOM 774 N N . LEU A 1 108 ? -0.213 52.051 20.857 1.00 13.10 123 LEU A N 1
ATOM 775 C CA . LEU A 1 108 ? -0.759 51.003 19.977 1.00 13.75 123 LEU A CA 1
ATOM 776 C C . LEU A 1 108 ? -1.563 49.849 20.613 1.00 14.80 123 LEU A C 1
ATOM 777 O O . LEU A 1 108 ? -2.556 49.434 20.163 1.00 15.44 123 LEU A O 1
ATOM 782 N N . GLY A 1 109 ? -1.046 49.377 21.716 1.00 13.48 124 GLY A N 1
ATOM 783 C CA . GLY A 1 109 ? -1.610 48.263 22.457 1.00 14.32 124 GLY A CA 1
ATOM 784 C C . GLY A 1 109 ? -1.421 46.868 21.895 1.00 13.01 124 GLY A C 1
ATOM 785 O O . GLY A 1 109 ? -0.737 46.082 22.493 1.00 13.91 124 GLY A O 1
ATOM 786 N N . THR A 1 110 ? -2.021 46.600 20.739 1.00 11.91 125 THR A N 1
ATOM 787 C CA . THR A 1 110 ? -1.884 45.358 19.975 1.00 12.69 125 THR A CA 1
ATOM 788 C C . THR A 1 110 ? -1.542 45.649 18.502 1.00 12.85 125 THR A C 1
ATOM 789 O O . THR A 1 110 ? -2.171 46.461 17.895 1.00 14.55 125 THR A O 1
ATOM 793 N N . ILE A 1 111 ? -0.555 44.969 17.962 1.00 11.36 126 ILE A N 1
ATOM 794 C CA . ILE A 1 111 ? -0.105 45.149 16.594 1.00 10.87 126 ILE A CA 1
ATOM 795 C C . ILE A 1 111 ? 0.068 43.804 15.881 1.00 11.07 126 ILE A C 1
ATOM 796 O O . ILE A 1 111 ? 0.082 42.754 16.498 1.00 11.10 126 ILE A O 1
ATOM 801 N N . ASP A 1 112 ? 0.150 43.852 14.567 1.00 10.71 127 ASP A N 1
ATOM 802 C CA . ASP A 1 112 ? 0.481 42.689 13.760 1.00 10.55 127 ASP A CA 1
ATOM 803 C C . ASP A 1 112 ? 1.946 42.795 13.355 1.00 10.75 127 ASP A C 1
ATOM 804 O O . ASP A 1 112 ? 2.341 43.769 12.837 1.00 14.05 127 ASP A O 1
ATOM 809 N N . VAL A 1 113 ? 2.714 41.765 13.635 1.00 9.65 128 VAL A N 1
ATOM 810 C CA . VAL A 1 113 ? 4.130 41.774 13.306 1.00 9.49 128 VAL A CA 1
ATOM 811 C C . VAL A 1 113 ? 4.493 40.637 12.379 1.00 9.06 128 VAL A C 1
ATOM 812 O O . VAL A 1 113 ? 3.730 39.772 12.179 1.00 12.31 128 VAL A O 1
ATOM 816 N N . GLN A 1 114 ? 5.646 40.746 11.763 1.00 8.92 129 GLN A N 1
ATOM 817 C CA . GLN A 1 114 ? 6.241 39.647 11.061 1.00 10.12 129 GLN A CA 1
ATOM 818 C C . GLN A 1 114 ? 7.259 38.973 12.000 1.00 10.99 129 GLN A C 1
ATOM 819 O O . GLN A 1 114 ? 7.978 39.616 12.704 1.00 12.99 129 GLN A O 1
ATOM 825 N N . SER A 1 115 ? 7.210 37.665 12.046 1.00 10.18 130 SER A N 1
ATOM 826 C CA . SER A 1 115 ? 8.073 36.915 12.931 1.00 9.67 130 SER A CA 1
ATOM 827 C C . SER A 1 115 ? 8.739 35.771 12.152 1.00 10.78 130 SER A C 1
ATOM 828 O O . SER A 1 115 ? 8.108 35.056 11.405 1.00 12.09 130 SER A O 1
ATOM 831 N N . GLN A 1 116 ? 10.034 35.641 12.379 1.00 11.04 131 GLN A N 1
ATOM 832 C CA . GLN A 1 116 ? 10.819 34.578 11.810 1.00 9.82 131 GLN A CA 1
ATOM 833 C C . GLN A 1 116 ? 11.675 33.950 12.914 1.00 10.18 131 GLN A C 1
ATOM 834 O O . GLN A 1 116 ? 12.530 34.617 13.410 1.00 11.03 131 GLN A O 1
ATOM 840 N N . GLN A 1 117 ? 11.514 32.686 13.220 1.00 9.84 132 GLN A N 1
ATOM 841 C CA . GLN A 1 117 ? 12.472 32.032 14.083 1.00 9.90 132 GLN A CA 1
ATOM 842 C C . GLN A 1 117 ? 13.848 31.999 13.435 1.00 10.23 132 GLN A C 1
ATOM 843 O O . GLN A 1 117 ? 13.955 31.808 12.244 1.00 10.70 132 GLN A O 1
ATOM 849 N N . VAL A 1 118 ? 14.856 32.186 14.263 1.00 9.02 133 VAL A N 1
ATOM 850 C CA . VAL A 1 118 ? 16.247 32.104 13.899 1.00 10.36 133 VAL A CA 1
ATOM 851 C C . VAL A 1 118 ? 16.953 31.149 14.883 1.00 9.73 133 VAL A C 1
ATOM 852 O O . VAL A 1 118 ? 16.370 30.601 15.779 1.00 9.36 133 VAL A O 1
ATOM 856 N N . ALA A 1 119 ? 18.231 30.921 14.648 1.00 8.99 134 ALA A N 1
ATOM 857 C CA . ALA A 1 119 ? 18.980 30.025 15.489 1.00 8.49 134 ALA A CA 1
ATOM 858 C C . ALA A 1 119 ? 19.010 30.530 16.925 1.00 8.69 134 ALA A C 1
ATOM 859 O O . ALA A 1 119 ? 19.017 31.695 17.163 1.00 8.95 134 ALA A O 1
ATOM 861 N N . ARG A 1 120 ? 19.060 29.581 17.848 1.00 8.56 135 ARG A N 1
ATOM 862 C CA . ARG A 1 120 ? 19.037 29.862 19.266 1.00 8.83 135 ARG A CA 1
ATOM 863 C C . ARG A 1 120 ? 20.224 30.780 19.600 1.00 9.66 135 ARG A C 1
ATOM 864 O O . ARG A 1 120 ? 20.114 31.687 20.400 1.00 8.60 135 ARG A O 1
ATOM 872 N N . SER A 1 121 ? 21.326 30.541 18.909 1.00 9.50 136 SER A N 1
ATOM 873 C CA . SER A 1 121 ? 22.566 31.293 19.159 1.00 8.53 136 SER A CA 1
ATOM 874 C C . SER A 1 121 ? 22.447 32.786 18.873 1.00 8.91 136 SER A C 1
ATOM 875 O O . SER A 1 121 ? 23.124 33.548 19.489 1.00 9.74 136 SER A O 1
ATOM 878 N N . VAL A 1 122 ? 21.543 33.170 17.986 1.00 9.17 137 VAL A N 1
ATOM 879 C CA . VAL A 1 122 ? 21.330 34.599 17.689 1.00 10.18 137 VAL A CA 1
ATOM 880 C C . VAL A 1 122 ? 20.929 35.378 18.949 1.00 10.11 137 VAL A C 1
ATOM 881 O O . VAL A 1 122 ? 21.277 36.491 19.126 1.00 11.95 137 VAL A O 1
ATOM 885 N N . CYS A 1 123 ? 20.207 34.707 19.837 1.00 9.47 138 CYS A N 1
ATOM 886 C CA . CYS A 1 123 ? 19.777 35.264 21.101 1.00 10.52 138 CYS A CA 1
ATOM 887 C C . CYS A 1 123 ? 20.678 34.878 22.264 1.00 9.84 138 CYS A C 1
ATOM 888 O O . CYS A 1 123 ? 20.357 35.147 23.350 1.00 10.67 138 CYS A O 1
ATOM 891 N N . GLY A 1 124 ? 21.789 34.224 21.989 1.00 9.62 139 GLY A N 1
ATOM 892 C CA . GLY A 1 124 ? 22.719 33.816 23.018 1.00 11.14 139 GLY A CA 1
ATOM 893 C C . GLY A 1 124 ? 22.351 32.496 23.702 1.00 11.69 139 GLY A C 1
ATOM 894 O O . GLY A 1 124 ? 22.838 32.216 24.769 1.00 12.94 139 GLY A O 1
ATOM 895 N N . LEU A 1 125 ? 21.495 31.700 23.075 1.00 11.35 140 LEU A N 1
ATOM 896 C CA . LEU A 1 125 ? 21.061 30.409 23.647 1.00 10.22 140 LEU A CA 1
ATOM 897 C C . LEU A 1 125 ? 21.643 29.184 22.898 1.00 11.52 140 LEU A C 1
ATOM 898 O O . LEU A 1 125 ? 22.275 29.374 21.903 1.00 11.59 140 LEU A O 1
ATOM 904 N N . GLY B 1 2 ? 12.200 44.768 42.296 1.00 26.45 17 GLY B N 1
ATOM 905 C CA . GLY B 1 2 ? 13.408 45.500 41.936 1.00 24.75 17 GLY B CA 1
ATOM 906 C C . GLY B 1 2 ? 13.795 46.621 42.896 1.00 22.62 17 GLY B C 1
ATOM 907 O O . GLY B 1 2 ? 13.006 47.445 43.201 1.00 20.87 17 GLY B O 1
ATOM 908 N N . ALA B 1 3 ? 15.046 46.667 43.318 1.00 21.49 18 ALA B N 1
ATOM 909 C CA . ALA B 1 3 ? 15.511 47.623 44.288 1.00 18.79 18 ALA B CA 1
ATOM 910 C C . ALA B 1 3 ? 15.841 48.969 43.629 1.00 18.19 18 ALA B C 1
ATOM 911 O O . ALA B 1 3 ? 16.592 49.003 42.724 1.00 21.04 18 ALA B O 1
ATOM 913 N N . VAL B 1 4 ? 15.270 50.053 44.138 1.00 14.49 19 VAL B N 1
ATOM 914 C CA . VAL B 1 4 ? 15.370 51.367 43.522 1.00 14.58 19 VAL B CA 1
ATOM 915 C C . VAL B 1 4 ? 15.446 52.472 44.596 1.00 10.77 19 VAL B C 1
ATOM 916 O O . VAL B 1 4 ? 14.840 52.359 45.589 1.00 12.94 19 VAL B O 1
ATOM 920 N N . GLN B 1 5 ? 16.149 53.557 44.335 1.00 10.38 20 GLN B N 1
ATOM 921 C CA . GLN B 1 5 ? 16.157 54.666 45.262 1.00 10.25 20 GLN B CA 1
ATOM 922 C C . GLN B 1 5 ? 14.851 55.462 45.169 1.00 10.06 20 GLN B C 1
ATOM 923 O O . GLN B 1 5 ? 14.261 55.544 44.120 1.00 9.36 20 GLN B O 1
ATOM 929 N N . LEU B 1 6 ? 14.444 56.060 46.276 1.00 10.34 21 LEU B N 1
ATOM 930 C CA . LEU B 1 6 ? 13.323 56.981 46.284 1.00 8.49 21 LEU B CA 1
ATOM 931 C C . LEU B 1 6 ? 13.591 58.164 47.184 1.00 9.14 21 LEU B C 1
ATOM 932 O O . LEU B 1 6 ? 14.080 57.988 48.287 1.00 10.87 21 LEU B O 1
ATOM 937 N N . ARG B 1 7 ? 13.256 59.351 46.702 1.00 9.15 22 ARG B N 1
ATOM 938 C CA . ARG B 1 7 ? 13.350 60.589 47.469 1.00 10.23 22 ARG B CA 1
ATOM 939 C C . ARG B 1 7 ? 12.118 61.429 47.159 1.00 9.46 22 ARG B C 1
ATOM 940 O O . ARG B 1 7 ? 11.262 60.980 46.442 1.00 9.61 22 ARG B O 1
ATOM 948 N N . PHE B 1 8 ? 12.045 62.626 47.722 1.00 9.08 23 PHE B N 1
ATOM 949 C CA . PHE B 1 8 ? 10.901 63.479 47.499 1.00 10.36 23 PHE B CA 1
ATOM 950 C C . PHE B 1 8 ? 11.226 64.748 46.711 1.00 13.09 23 PHE B C 1
ATOM 951 O O . PHE B 1 8 ? 12.344 65.186 46.677 1.00 13.99 23 PHE B O 1
ATOM 959 N N . ASP B 1 9 ? 10.227 65.233 46.000 1.00 12.20 24 ASP B N 1
ATOM 960 C CA . ASP B 1 9 ? 10.253 66.499 45.328 1.00 11.91 24 ASP B CA 1
ATOM 961 C C . ASP B 1 9 ? 8.901 67.141 45.573 1.00 12.91 24 ASP B C 1
ATOM 962 O O . ASP B 1 9 ? 7.879 66.661 45.111 1.00 12.22 24 ASP B O 1
ATOM 967 N N . ASN B 1 10 ? 8.923 68.253 46.291 1.00 12.46 25 ASN B N 1
ATOM 968 C CA . ASN B 1 10 ? 7.722 68.946 46.689 1.00 13.74 25 ASN B CA 1
ATOM 969 C C . ASN B 1 10 ? 6.954 69.589 45.532 1.00 13.82 25 ASN B C 1
ATOM 970 O O . ASN B 1 10 ? 5.850 69.981 45.686 1.00 14.06 25 ASN B O 1
ATOM 975 N N . THR B 1 11 ? 7.555 69.704 44.378 1.00 14.60 26 THR B N 1
ATOM 976 C CA . THR B 1 11 ? 6.746 70.240 43.295 1.00 14.98 26 THR B CA 1
ATOM 977 C C . THR B 1 11 ? 5.528 69.347 42.993 1.00 15.14 26 THR B C 1
ATOM 978 O O . THR B 1 11 ? 4.511 69.833 42.619 1.00 14.48 26 THR B O 1
ATOM 982 N N . TYR B 1 12 ? 5.661 68.055 43.255 1.00 12.07 27 TYR B N 1
ATOM 983 C CA . TYR B 1 12 ? 4.583 67.106 42.954 1.00 11.11 27 TYR B CA 1
ATOM 984 C C . TYR B 1 12 ? 3.484 67.074 44.014 1.00 10.64 27 TYR B C 1
ATOM 985 O O . TYR B 1 12 ? 2.523 66.422 43.826 1.00 12.33 27 TYR B O 1
ATOM 994 N N . ASP B 1 13 ? 3.683 67.794 45.113 1.00 12.37 28 ASP B N 1
ATOM 995 C CA . ASP B 1 13 ? 2.749 67.872 46.221 1.00 12.08 28 ASP B CA 1
ATOM 996 C C . ASP B 1 13 ? 1.584 68.816 45.998 1.00 12.44 28 ASP B C 1
ATOM 997 O O . ASP B 1 13 ? 0.603 68.775 46.687 1.00 13.02 28 ASP B O 1
ATOM 1002 N N . ASN B 1 14 ? 1.758 69.648 44.999 1.00 12.61 29 ASN B N 1
ATOM 1003 C CA . ASN B 1 14 ? 0.781 70.657 44.671 1.00 11.94 29 ASN B CA 1
ATOM 1004 C C . ASN B 1 14 ? -0.234 70.148 43.681 1.00 11.02 29 ASN B C 1
ATOM 1005 O O . ASN B 1 14 ? 0.053 69.974 42.540 1.00 12.06 29 ASN B O 1
ATOM 1010 N N . ALA B 1 15 ? -1.444 69.970 44.167 1.00 11.49 30 ALA B N 1
ATOM 1011 C CA . ALA B 1 15 ? -2.487 69.375 43.364 1.00 12.10 30 ALA B CA 1
ATOM 1012 C C . ALA B 1 15 ? -2.775 70.219 42.138 1.00 12.82 30 ALA B C 1
ATOM 1013 O O . ALA B 1 15 ? -3.210 69.711 41.164 1.00 12.17 30 ALA B O 1
ATOM 1015 N N . SER B 1 16 ? -2.526 71.519 42.223 1.00 11.78 31 SER B N 1
ATOM 1016 C CA A SER B 1 16 ? -2.819 72.457 41.193 0.50 12.79 31 SER B CA 1
ATOM 1017 C CA B SER B 1 16 ? -2.778 72.484 41.187 0.50 13.17 31 SER B CA 1
ATOM 1018 C C . SER B 1 16 ? -1.624 72.505 40.165 1.00 12.19 31 SER B C 1
ATOM 1019 O O . SER B 1 16 ? -1.716 73.143 39.177 1.00 14.30 31 SER B O 1
ATOM 1024 N N . GLY B 1 17 ? -0.554 71.795 40.430 1.00 12.27 32 GLY B N 1
ATOM 1025 C CA . GLY B 1 17 ? 0.601 71.885 39.562 1.00 12.73 32 GLY B CA 1
ATOM 1026 C C . GLY B 1 17 ? 0.288 71.437 38.149 1.00 12.35 32 GLY B C 1
ATOM 1027 O O . GLY B 1 17 ? -0.393 70.480 37.946 1.00 11.49 32 GLY B O 1
ATOM 1028 N N . SER B 1 18 ? 0.790 72.177 37.182 1.00 12.43 33 SER B N 1
ATOM 1029 C CA . SER B 1 18 ? 0.543 71.877 35.799 1.00 11.85 33 SER B CA 1
ATOM 1030 C C . SER B 1 18 ? 1.318 70.685 35.277 1.00 11.86 33 SER B C 1
ATOM 1031 O O . SER B 1 18 ? 2.508 70.604 35.405 1.00 11.90 33 SER B O 1
ATOM 1034 N N . MET B 1 19 ? 0.611 69.807 34.588 1.00 10.85 34 MET B N 1
ATOM 1035 C CA . MET B 1 19 ? 1.235 68.667 33.930 1.00 9.65 34 MET B CA 1
ATOM 1036 C C . MET B 1 19 ? 2.081 69.033 32.681 1.00 10.19 34 MET B C 1
ATOM 1037 O O . MET B 1 19 ? 2.747 68.221 32.113 1.00 11.13 34 MET B O 1
ATOM 1042 N N . ASN B 1 20 ? 2.003 70.287 32.303 1.00 12.26 35 ASN B N 1
ATOM 1043 C CA . ASN B 1 20 ? 2.804 70.818 31.222 1.00 12.76 35 ASN B CA 1
ATOM 1044 C C . ASN B 1 20 ? 4.162 71.335 31.732 1.00 14.47 35 ASN B C 1
ATOM 1045 O O . ASN B 1 20 ? 4.926 71.812 30.993 1.00 16.73 35 ASN B O 1
ATOM 1050 N N . THR B 1 21 ? 4.394 71.196 33.017 1.00 15.10 36 THR B N 1
ATOM 1051 C CA . THR B 1 21 ? 5.687 71.515 33.655 1.00 15.77 36 THR B CA 1
ATOM 1052 C C . THR B 1 21 ? 6.633 70.350 33.835 1.00 16.23 36 THR B C 1
ATOM 1053 O O . THR B 1 21 ? 7.700 70.503 34.368 1.00 19.54 36 THR B O 1
ATOM 1057 N N . VAL B 1 22 ? 6.227 69.192 33.388 1.00 11.54 37 VAL B N 1
ATOM 1058 C CA . VAL B 1 22 ? 6.998 67.986 33.536 1.00 9.76 37 VAL B CA 1
ATOM 1059 C C . VAL B 1 22 ? 7.240 67.400 32.163 1.00 9.14 37 VAL B C 1
ATOM 1060 O O . VAL B 1 22 ? 6.677 67.844 31.218 1.00 11.05 37 VAL B O 1
ATOM 1064 N N . ALA B 1 23 ? 8.078 66.374 32.091 1.00 8.96 38 ALA B N 1
ATOM 1065 C CA . ALA B 1 23 ? 8.439 65.797 30.828 1.00 9.72 38 ALA B CA 1
ATOM 1066 C C . ALA B 1 23 ? 7.250 65.213 30.087 1.00 10.44 38 ALA B C 1
ATOM 1067 O O . ALA B 1 23 ? 7.177 65.294 28.893 1.00 10.68 38 ALA B O 1
ATOM 1069 N N . CYS B 1 24 ? 6.355 64.579 30.834 1.00 8.71 39 CYS B N 1
ATOM 1070 C CA . CYS B 1 24 ? 5.196 63.915 30.255 1.00 7.94 39 CYS B CA 1
ATOM 1071 C C . CYS B 1 24 ? 4.003 64.852 30.040 1.00 7.79 39 CYS B C 1
ATOM 1072 O O . CYS B 1 24 ? 2.910 64.609 30.477 1.00 8.96 39 CYS B O 1
ATOM 1075 N N . SER B 1 25 ? 4.244 65.863 29.242 1.00 8.46 40 SER B N 1
ATOM 1076 C CA . SER B 1 25 ? 3.251 66.897 28.986 1.00 9.66 40 SER B CA 1
ATOM 1077 C C . SER B 1 25 ? 2.411 66.494 27.775 1.00 11.16 40 SER B C 1
ATOM 1078 O O . SER B 1 25 ? 1.500 65.759 27.887 1.00 9.99 40 SER B O 1
ATOM 1081 N N . THR B 1 26 ? 2.769 67.051 26.628 1.00 10.19 41 THR B N 1
ATOM 1082 C CA . THR B 1 26 ? 2.145 66.762 25.334 1.00 10.16 41 THR B CA 1
ATOM 1083 C C . THR B 1 26 ? 2.895 65.637 24.611 1.00 10.12 41 THR B C 1
ATOM 1084 O O . THR B 1 26 ? 3.655 64.925 25.196 1.00 11.78 41 THR B O 1
ATOM 1088 N N . GLY B 1 27 ? 2.610 65.465 23.336 1.00 12.48 42 GLY B N 1
ATOM 1089 C CA . GLY B 1 27 ? 3.105 64.383 22.528 1.00 11.62 42 GLY B CA 1
ATOM 1090 C C . GLY B 1 27 ? 2.188 63.174 22.692 1.00 10.63 42 GLY B C 1
ATOM 1091 O O . GLY B 1 27 ? 1.412 63.123 23.598 1.00 11.69 42 GLY B O 1
ATOM 1092 N N . ALA B 1 28 ? 2.368 62.172 21.856 1.00 12.00 43 ALA B N 1
ATOM 1093 C CA . ALA B 1 28 ? 1.496 61.003 21.848 1.00 13.65 43 ALA B CA 1
ATOM 1094 C C . ALA B 1 28 ? 1.559 60.281 23.196 1.00 11.23 43 ALA B C 1
ATOM 1095 O O . ALA B 1 28 ? 0.624 59.677 23.599 1.00 13.39 43 ALA B O 1
ATOM 1097 N N . ASN B 1 29 ? 2.701 60.342 23.850 1.00 11.96 44 ASN B N 1
ATOM 1098 C CA . ASN B 1 29 ? 2.874 59.684 25.153 1.00 9.98 44 ASN B CA 1
ATOM 1099 C C . ASN B 1 29 ? 2.644 60.561 26.396 1.00 9.68 44 ASN B C 1
ATOM 1100 O O . ASN B 1 29 ? 2.737 60.112 27.494 1.00 9.12 44 ASN B O 1
ATOM 1105 N N . GLY B 1 30 ? 2.310 61.814 26.172 1.00 9.95 45 GLY B N 1
ATOM 1106 C CA . GLY B 1 30 ? 2.101 62.792 27.213 1.00 9.22 45 GLY B CA 1
ATOM 1107 C C . GLY B 1 30 ? 0.829 62.583 27.991 1.00 9.86 45 GLY B C 1
ATOM 1108 O O . GLY B 1 30 ? -0.057 61.868 27.555 1.00 10.07 45 GLY B O 1
ATOM 1109 N N . LEU B 1 31 ? 0.787 63.192 29.167 1.00 9.25 46 LEU B N 1
ATOM 1110 C CA . LEU B 1 31 ? -0.292 63.013 30.118 1.00 8.74 46 LEU B CA 1
ATOM 1111 C C . LEU B 1 31 ? -1.154 64.218 30.325 1.00 9.58 46 LEU B C 1
ATOM 1112 O O . LEU B 1 31 ? -2.223 64.115 30.842 1.00 9.39 46 LEU B O 1
ATOM 1117 N N . SER B 1 32 ? -0.635 65.363 29.931 1.00 8.03 47 SER B N 1
ATOM 1118 C CA . SER B 1 32 ? -1.312 66.627 30.243 1.00 9.74 47 SER B CA 1
ATOM 1119 C C . SER B 1 32 ? -2.696 66.810 29.629 1.00 10.30 47 SER B C 1
ATOM 1120 O O . SER B 1 32 ? -3.488 67.501 30.214 1.00 10.20 47 SER B O 1
ATOM 1123 N N . GLN B 1 33 ? -2.941 66.277 28.441 1.00 9.57 48 GLN B N 1
ATOM 1124 C CA . GLN B 1 33 ? -4.289 66.457 27.879 1.00 9.35 48 GLN B CA 1
ATOM 1125 C C . GLN B 1 33 ? -5.346 65.699 28.702 1.00 10.70 48 GLN B C 1
ATOM 1126 O O . GLN B 1 33 ? -6.374 66.196 28.964 1.00 12.52 48 GLN B O 1
ATOM 1132 N N . ARG B 1 34 ? -5.042 64.471 29.091 1.00 11.19 49 ARG B N 1
ATOM 1133 C CA . ARG B 1 34 ? -5.893 63.717 29.9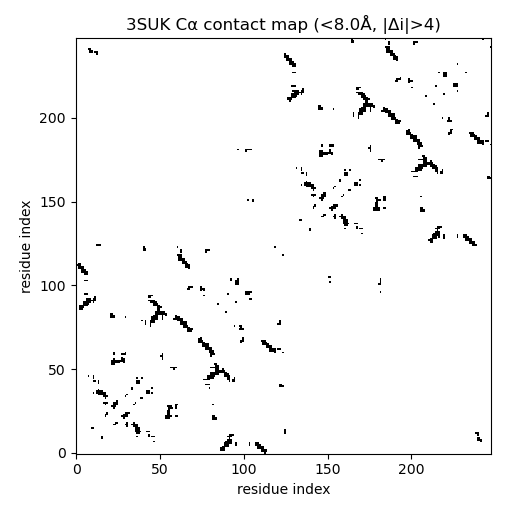96 1.00 10.32 49 ARG B CA 1
ATOM 1134 C C . ARG B 1 34 ? -5.956 64.323 31.419 1.00 8.68 49 ARG B C 1
ATOM 1135 O O . ARG B 1 34 ? -6.980 64.404 32.017 1.00 7.70 49 ARG B O 1
ATOM 1143 N N . PHE B 1 35 ? -4.804 64.695 31.928 1.00 8.64 50 PHE B N 1
ATOM 1144 C CA . PHE B 1 35 ? -4.627 65.082 33.307 1.00 8.27 50 PHE B CA 1
ATOM 1145 C C . PHE B 1 35 ? -3.913 66.441 33.354 1.00 9.02 50 PHE B C 1
ATOM 1146 O O . PHE B 1 35 ? -2.730 66.487 33.458 1.00 10.77 50 PHE B O 1
ATOM 1154 N N . PRO B 1 36 ? -4.655 67.539 33.276 1.00 9.02 51 PRO B N 1
ATOM 1155 C CA . PRO B 1 36 ? -3.996 68.846 33.174 1.00 11.26 51 PRO B CA 1
ATOM 1156 C C . PRO B 1 36 ? -3.167 69.241 34.391 1.00 9.99 51 PRO B C 1
ATOM 1157 O O . PRO B 1 36 ? -2.249 70.000 34.283 1.00 11.60 51 PRO B O 1
ATOM 1161 N N . THR B 1 37 ? -3.555 68.726 35.531 1.00 10.74 52 THR B N 1
ATOM 1162 C CA . THR B 1 37 ? -2.920 69.069 36.790 1.00 9.45 52 THR B CA 1
ATOM 1163 C C . THR B 1 37 ? -2.514 67.785 37.538 1.00 9.95 52 THR B C 1
ATOM 1164 O O . THR B 1 37 ? -3.036 66.742 37.323 1.00 10.54 52 THR B O 1
ATOM 1168 N N . PHE B 1 38 ? -1.561 67.917 38.438 1.00 9.81 53 PHE B N 1
ATOM 1169 C CA . PHE B 1 38 ? -1.073 66.767 39.207 1.00 9.58 53 PHE B CA 1
ATOM 1170 C C . PHE B 1 38 ? -2.218 66.117 40.001 1.00 9.24 53 PHE B C 1
ATOM 1171 O O . PHE B 1 38 ? -2.332 64.938 40.026 1.00 9.07 53 PHE B O 1
ATOM 1179 N N . GLY B 1 39 ? -3.076 66.959 40.575 1.00 9.04 54 GLY B N 1
ATOM 1180 C CA . GLY B 1 39 ? -4.222 66.495 41.337 1.00 10.22 54 GLY B CA 1
ATOM 1181 C C . GLY B 1 39 ? -5.211 65.642 40.556 1.00 9.66 54 GLY B C 1
ATOM 1182 O O . GLY B 1 39 ? -5.896 64.856 41.129 1.00 10.95 54 GLY B O 1
ATOM 1183 N N . SER B 1 40 ? -5.245 65.815 39.245 1.00 10.08 55 SER B N 1
ATOM 1184 C CA . SER B 1 40 ? -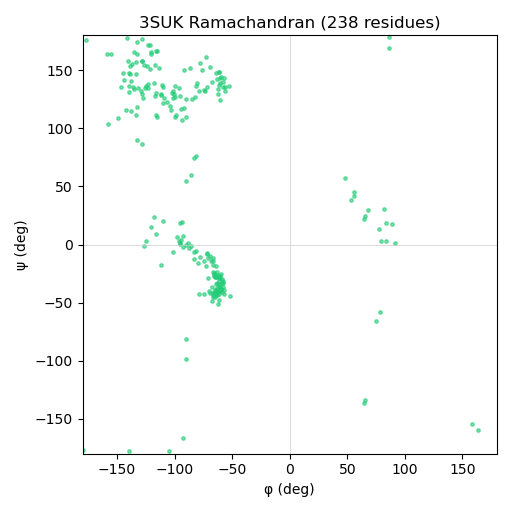6.185 65.121 38.355 1.00 10.40 55 SER B CA 1
ATOM 1185 C C . SER B 1 40 ? -5.702 63.726 37.986 1.00 11.39 55 SER B C 1
ATOM 1186 O O . SER B 1 40 ? -6.438 62.953 37.498 1.00 11.72 55 SER B O 1
ATOM 1189 N N . VAL B 1 41 ? -4.449 63.406 38.278 1.00 9.26 56 VAL B N 1
ATOM 1190 C CA . VAL B 1 41 ? -4.000 62.052 37.990 1.00 9.17 56 VAL B CA 1
ATOM 1191 C C . VAL B 1 41 ? -4.674 61.115 38.999 1.00 9.55 56 VAL B C 1
ATOM 1192 O O . VAL B 1 41 ? -4.697 61.401 40.143 1.00 8.48 56 VAL B O 1
ATOM 1196 N N . PRO B 1 42 ? -5.194 59.985 38.574 1.00 9.28 57 PRO B N 1
ATOM 1197 C CA . PRO B 1 42 ? -6.046 59.173 39.440 1.00 11.46 57 PRO B CA 1
ATOM 1198 C C . PRO B 1 42 ? -5.377 58.678 40.724 1.00 11.38 57 PRO B C 1
ATOM 1199 O O . PRO B 1 42 ? -6.059 58.484 41.674 1.00 12.43 57 PRO B O 1
ATOM 1203 N N . THR B 1 43 ? -4.065 58.512 40.716 1.00 9.77 58 THR B N 1
ATOM 1204 C CA . THR B 1 43 ? -3.314 58.041 41.874 1.00 8.23 58 THR B CA 1
ATOM 1205 C C . THR B 1 43 ? -2.810 59.150 42.825 1.00 8.06 58 THR B C 1
ATOM 1206 O O . THR B 1 43 ? -2.167 58.868 43.766 1.00 8.85 58 THR B O 1
ATOM 1210 N N . PHE B 1 44 ? -3.092 60.411 42.512 1.00 7.59 59 PHE B N 1
ATOM 1211 C CA . PHE B 1 44 ? -2.490 61.518 43.264 1.00 9.01 59 PHE B CA 1
ATOM 1212 C C . PHE B 1 44 ? -2.811 61.354 44.728 1.00 9.43 59 PHE B C 1
ATOM 1213 O O . PHE B 1 44 ? -3.904 61.038 45.056 1.00 10.17 59 PHE B O 1
ATOM 1221 N N . PRO B 1 45 ? -1.835 61.465 45.604 1.00 8.42 60 PRO B N 1
ATOM 1222 C CA . PRO B 1 45 ? -0.499 62.041 45.390 1.00 8.90 60 PRO B CA 1
ATOM 1223 C C . PRO B 1 45 ? 0.568 61.032 45.049 1.00 9.23 60 PRO B C 1
ATOM 1224 O O . PRO B 1 45 ? 1.713 61.350 45.176 1.00 8.96 60 PRO B O 1
ATOM 1228 N N . HIS B 1 46 ? 0.168 59.853 44.610 1.00 7.57 61 HIS B N 1
ATOM 1229 C CA . HIS B 1 46 ? 1.128 58.850 44.199 1.00 7.52 61 HIS B CA 1
ATOM 1230 C C . HIS B 1 46 ? 1.571 59.084 42.748 1.00 8.07 61 HIS B C 1
ATOM 1231 O O . HIS B 1 46 ? 1.204 58.411 41.869 1.00 6.73 61 HIS B O 1
ATOM 1238 N N . ILE B 1 47 ? 2.403 60.112 42.609 1.00 7.29 62 ILE B N 1
ATOM 1239 C CA . ILE B 1 47 ? 2.999 60.551 41.349 1.00 6.85 62 ILE B CA 1
ATOM 1240 C C . ILE B 1 47 ? 4.431 60.905 41.614 1.00 7.29 62 ILE B C 1
ATOM 1241 O O . ILE B 1 47 ? 4.806 61.180 42.715 1.00 8.55 62 ILE B O 1
ATOM 1246 N N . GLY B 1 48 ? 5.234 60.801 40.584 1.00 7.36 63 GLY B N 1
ATOM 1247 C CA . GLY B 1 48 ? 6.620 61.167 40.713 1.00 7.45 63 GLY B CA 1
ATOM 1248 C C . GLY B 1 48 ? 7.361 61.042 39.413 1.00 7.53 63 GLY B C 1
ATOM 1249 O O . GLY B 1 48 ? 6.878 60.568 38.421 1.00 8.45 63 GLY B O 1
ATOM 1250 N N . ALA B 1 49 ? 8.598 61.459 39.513 1.00 7.91 64 ALA B N 1
ATOM 1251 C CA . ALA B 1 49 ? 9.579 61.268 38.474 1.00 8.32 64 ALA B CA 1
ATOM 1252 C C . ALA B 1 49 ? 10.275 59.926 38.611 1.00 7.74 64 ALA B C 1
ATOM 1253 O O . ALA B 1 49 ? 10.378 59.404 39.670 1.00 8.83 64 ALA B O 1
ATOM 1255 N N . SER B 1 50 ? 10.723 59.404 37.500 1.00 8.25 65 SER B N 1
ATOM 1256 C CA . SER B 1 50 ? 11.449 58.158 37.450 1.00 9.06 65 SER B CA 1
ATOM 1257 C C . SER B 1 50 ? 12.594 58.264 36.452 1.00 10.83 65 SER B C 1
ATOM 1258 O O . SER B 1 50 ? 12.479 58.884 35.429 1.00 9.79 65 SER B O 1
ATOM 1261 N N . SER B 1 51 ? 13.668 57.556 36.747 1.00 9.60 66 SER B N 1
ATOM 1262 C CA . SER B 1 51 ? 14.783 57.473 35.829 1.00 10.20 66 SER B CA 1
ATOM 1263 C C . SER B 1 51 ? 14.450 56.635 34.586 1.00 11.28 66 SER B C 1
ATOM 1264 O O . SER B 1 51 ? 15.181 56.673 33.665 1.00 10.77 66 SER B O 1
ATOM 1267 N N . ASP B 1 52 ? 13.325 55.916 34.611 1.00 8.51 67 ASP B N 1
ATOM 1268 C CA . ASP B 1 52 ? 12.793 55.222 33.448 1.00 9.90 67 ASP B CA 1
ATOM 1269 C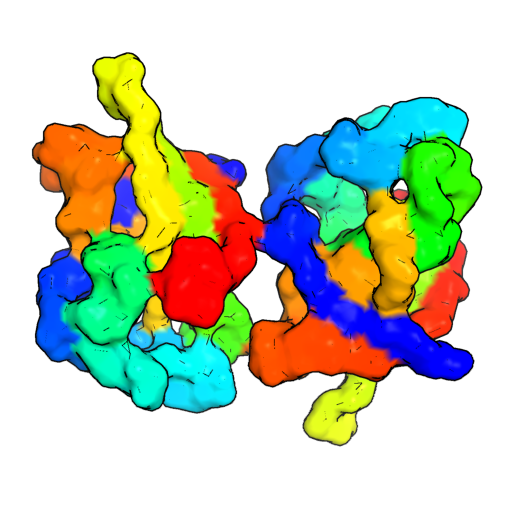 C . ASP B 1 52 ? 12.332 56.189 32.347 1.00 9.38 67 ASP B C 1
ATOM 1270 O O . ASP B 1 52 ? 12.215 55.805 31.247 1.00 11.38 67 ASP B O 1
ATOM 1275 N N . ILE B 1 53 ? 12.022 57.406 32.730 1.00 9.59 68 ILE B N 1
ATOM 1276 C CA . ILE B 1 53 ? 11.593 58.443 31.809 1.00 9.44 68 ILE B CA 1
ATOM 1277 C C . ILE B 1 53 ? 12.807 59.340 31.500 1.00 9.98 68 ILE B C 1
ATOM 1278 O O . ILE B 1 53 ? 13.264 60.063 32.276 1.00 10.64 68 ILE B O 1
ATOM 1283 N N . GLY B 1 54 ? 13.250 59.236 30.258 1.00 12.57 69 GLY B N 1
ATOM 1284 C CA . GLY B 1 54 ? 14.323 60.056 29.707 1.00 11.95 69 GLY B CA 1
ATOM 1285 C C . GLY B 1 54 ? 14.074 61.544 29.511 1.00 14.51 69 GLY B C 1
ATOM 1286 O O . GLY B 1 54 ? 14.953 62.337 29.633 1.00 18.67 69 GLY B O 1
ATOM 1287 N N . GLY B 1 55 ? 12.870 61.895 29.135 1.00 12.50 70 GLY B N 1
ATOM 1288 C CA . GLY B 1 55 ? 12.536 63.245 28.695 1.00 12.65 70 GLY B CA 1
ATOM 1289 C C . GLY B 1 55 ? 11.200 63.270 27.937 1.00 12.80 70 GLY B C 1
ATOM 1290 O O . GLY B 1 55 ? 10.413 62.356 28.033 1.00 12.38 70 GLY B O 1
ATOM 1291 N N . PHE B 1 56 ? 10.990 64.310 27.145 1.00 11.06 71 PHE B N 1
ATOM 1292 C CA . PHE B 1 56 ? 9.720 64.534 26.487 1.00 10.99 71 PHE B CA 1
ATOM 1293 C C . PHE B 1 56 ? 9.324 63.343 25.609 1.00 10.05 71 PHE B C 1
ATOM 1294 O O . PHE B 1 56 ? 10.097 62.769 24.925 1.00 11.34 71 PHE B O 1
ATOM 1302 N N . ASN B 1 57 ? 8.067 62.983 25.728 1.00 9.05 72 ASN B N 1
ATOM 1303 C CA . ASN B 1 57 ? 7.465 61.903 24.953 1.00 10.60 72 ASN B CA 1
ATOM 1304 C C . ASN B 1 57 ? 8.021 60.502 25.216 1.00 10.45 72 ASN B C 1
ATOM 1305 O O . ASN B 1 57 ? 7.818 59.623 24.426 1.00 11.01 72 ASN B O 1
ATOM 1310 N N . SER B 1 58 ? 8.638 60.306 26.380 1.00 10.32 73 SER B N 1
ATOM 1311 C CA . SER B 1 58 ? 9.163 59.008 26.764 1.00 11.60 73 SER B CA 1
ATOM 1312 C C . SER B 1 58 ? 8.043 57.990 26.755 1.00 10.13 73 SER B C 1
ATOM 1313 O O . SER B 1 58 ? 6.964 58.281 27.187 1.00 10.84 73 SER B O 1
ATOM 1316 N N . PRO B 1 59 ? 8.333 56.782 26.272 1.00 10.41 74 PRO B N 1
ATOM 1317 C CA . PRO B 1 59 ? 7.325 55.712 26.281 1.00 10.53 74 PRO B CA 1
ATOM 1318 C C . PRO B 1 59 ? 6.959 55.257 27.703 1.00 9.26 74 PRO B C 1
ATOM 1319 O O . PRO B 1 59 ? 5.984 54.567 27.871 1.00 10.81 74 PRO B O 1
ATOM 1323 N N . ALA B 1 60 ? 7.799 55.588 28.663 1.00 9.31 75 ALA B N 1
ATOM 1324 C CA . ALA B 1 60 ? 7.584 55.311 30.079 1.00 8.19 75 ALA B CA 1
ATOM 1325 C C . ALA B 1 60 ? 6.695 56.345 30.775 1.00 9.22 75 ALA B C 1
ATOM 1326 O O . ALA B 1 60 ? 6.339 56.179 31.909 1.00 10.23 75 ALA B O 1
ATOM 1328 N N . CYS B 1 61 ? 6.343 57.414 30.077 1.00 10.13 76 CYS B N 1
ATOM 1329 C CA . CYS B 1 61 ? 5.410 58.349 30.653 1.00 9.48 76 CYS B CA 1
ATOM 1330 C C . CYS B 1 61 ? 4.094 57.664 30.897 1.00 10.03 76 CYS B C 1
ATOM 1331 O O . CYS B 1 61 ? 3.545 57.090 30.037 1.00 9.47 76 CYS B O 1
ATOM 1334 N N . GLY B 1 62 ? 3.589 57.808 32.106 1.00 8.65 77 GLY B N 1
ATOM 1335 C CA . GLY B 1 62 ? 2.379 57.140 32.524 1.00 8.88 77 GLY B CA 1
ATOM 1336 C C . GLY B 1 62 ? 2.504 55.712 33.007 1.00 7.01 77 GLY B C 1
ATOM 1337 O O . GLY B 1 62 ? 1.553 55.106 33.360 1.00 8.59 77 GLY B O 1
ATOM 1338 N N . ASN B 1 63 ? 3.720 55.228 33.066 1.00 6.96 78 ASN B N 1
ATOM 1339 C CA . ASN B 1 63 ? 3.954 53.885 33.597 1.00 7.72 78 ASN B CA 1
ATOM 1340 C C . ASN B 1 63 ? 3.496 53.849 35.064 1.00 6.28 78 ASN B C 1
ATOM 1341 O O . ASN B 1 63 ? 3.565 54.784 35.780 1.00 7.41 78 ASN B O 1
ATOM 1346 N N . CYS B 1 64 ? 3.035 52.682 35.458 1.00 8.01 79 CYS B N 1
ATOM 1347 C CA . CYS B 1 64 ? 2.495 52.414 36.785 1.00 7.03 79 CYS B CA 1
ATOM 1348 C C . CYS B 1 64 ? 3.412 51.479 37.542 1.00 6.65 79 CYS B C 1
ATOM 1349 O O . CYS B 1 64 ? 3.791 50.458 37.037 1.00 7.01 79 CYS B O 1
ATOM 1352 N N . TYR B 1 65 ? 3.772 51.873 38.764 1.00 7.35 80 TYR B N 1
ATOM 1353 C CA . TYR B 1 65 ? 4.652 51.085 39.607 1.00 7.39 80 TYR B CA 1
ATOM 1354 C C . TYR B 1 65 ? 4.021 50.817 40.962 1.00 7.80 80 TYR B C 1
ATOM 1355 O O . TYR B 1 65 ? 3.508 51.702 41.580 1.00 8.34 80 TYR B O 1
ATOM 1364 N N . THR B 1 66 ? 4.129 49.577 41.390 1.00 7.39 81 THR B N 1
ATOM 1365 C CA . THR B 1 66 ? 3.800 49.239 42.765 1.00 7.78 81 THR B CA 1
ATOM 1366 C C . THR B 1 66 ? 5.104 49.351 43.559 1.00 7.50 81 THR B C 1
ATOM 1367 O O . THR B 1 66 ? 6.040 48.658 43.307 1.00 8.62 81 THR B O 1
ATOM 1371 N N . ILE B 1 67 ? 5.096 50.264 44.511 1.00 7.87 82 ILE B N 1
ATOM 1372 C CA . ILE B 1 67 ? 6.299 50.633 45.257 1.00 7.83 82 ILE B CA 1
ATOM 1373 C C . ILE B 1 67 ? 6.036 50.272 46.700 1.00 7.97 82 ILE B C 1
ATOM 1374 O O . ILE B 1 67 ? 5.029 50.646 47.240 1.00 9.23 82 ILE B O 1
ATOM 1379 N N . SER B 1 68 ? 6.952 49.512 47.289 1.00 9.37 83 SER B N 1
ATOM 1380 C CA A SER B 1 68 ? 6.783 49.128 48.704 0.50 9.78 83 SER B CA 1
ATOM 1381 C CA B SER B 1 68 ? 6.833 48.962 48.666 0.50 9.61 83 SER B CA 1
ATOM 1382 C C . SER B 1 68 ? 8.025 49.343 49.574 1.00 9.13 83 SER B C 1
ATOM 1383 O O . SER B 1 68 ? 9.111 49.401 49.104 1.00 9.51 83 SER B O 1
ATOM 1388 N N . PHE B 1 69 ? 7.773 49.612 50.840 1.00 8.89 84 PHE B N 1
ATOM 1389 C CA . PHE B 1 69 ? 8.836 49.858 51.793 1.00 9.63 84 PHE B CA 1
ATOM 1390 C C . PHE B 1 69 ? 8.380 49.244 53.109 1.00 10.02 84 PHE B C 1
ATOM 1391 O O . PHE B 1 69 ? 7.242 49.361 53.478 1.00 9.33 84 PHE B O 1
ATOM 1399 N N . THR B 1 70 ? 9.326 48.648 53.822 1.00 12.00 85 THR B N 1
ATOM 1400 C CA . THR B 1 70 ? 9.038 48.083 55.125 1.00 13.91 85 THR B CA 1
ATOM 1401 C C . THR B 1 70 ? 9.722 48.933 56.192 1.00 14.77 85 THR B C 1
ATOM 1402 O O . THR B 1 70 ? 10.897 49.160 56.097 1.00 15.44 85 THR B O 1
ATOM 1406 N N . PHE B 1 71 ? 8.925 49.449 57.108 1.00 15.30 86 PHE B N 1
ATOM 1407 C CA . PHE B 1 71 ? 9.358 50.372 58.162 1.00 17.69 86 PHE B CA 1
ATOM 1408 C C . PHE B 1 71 ? 8.741 49.861 59.467 1.00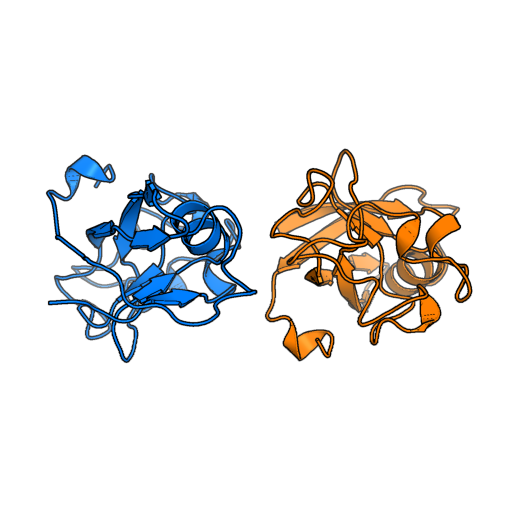 18.99 86 PHE B C 1
ATOM 1409 O O . PHE B 1 71 ? 7.561 49.872 59.666 1.00 17.41 86 PHE B O 1
ATOM 1417 N N . GLN B 1 72 ? 9.649 49.387 60.296 1.00 22.16 87 GLN B N 1
ATOM 1418 C CA . GLN B 1 72 ? 9.384 48.890 61.622 1.00 23.15 87 GLN B CA 1
ATOM 1419 C C . GLN B 1 72 ? 8.233 47.915 61.749 1.00 20.64 87 GLN B C 1
ATOM 1420 O O . GLN B 1 72 ? 7.278 48.173 62.454 1.00 20.02 87 GLN B O 1
ATOM 1426 N N . GLY B 1 73 ? 8.395 46.854 60.972 1.00 19.94 88 GLY B N 1
ATOM 1427 C CA . GLY B 1 73 ? 7.539 45.678 60.955 1.00 17.11 88 GLY B CA 1
ATOM 1428 C C . GLY B 1 73 ? 6.239 45.832 60.185 1.00 18.19 88 GLY B C 1
ATOM 1429 O O . GLY B 1 73 ? 5.449 44.932 60.163 1.00 19.82 88 GLY B O 1
ATOM 1430 N N . VAL B 1 74 ? 6.032 46.978 59.565 1.00 14.08 89 VAL B N 1
ATOM 1431 C CA . VAL B 1 74 ? 4.886 47.166 58.669 1.00 13.14 89 VAL B CA 1
ATOM 1432 C C . VAL B 1 74 ? 5.354 47.431 57.233 1.00 12.91 89 VAL B C 1
ATOM 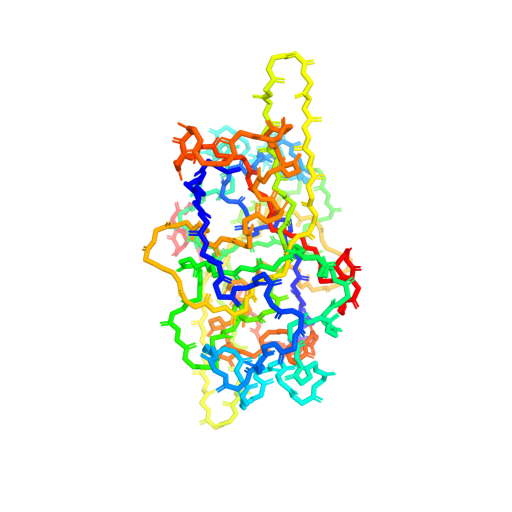1433 O O . VAL B 1 74 ? 6.156 48.278 57.021 1.00 13.32 89 VAL B O 1
ATOM 1437 N N . THR B 1 75 ? 4.809 46.723 56.280 1.00 11.16 90 THR B N 1
ATOM 1438 C CA . THR B 1 75 ? 5.141 46.947 54.889 1.00 10.82 90 THR B CA 1
ATOM 1439 C C . THR B 1 75 ? 4.027 47.764 54.273 1.00 10.72 90 THR B C 1
ATOM 1440 O O . THR B 1 75 ? 2.879 47.431 54.407 1.00 11.17 90 THR B O 1
ATOM 1444 N N . ARG B 1 76 ? 4.428 48.839 53.606 1.00 9.46 91 ARG B N 1
ATOM 1445 C CA . ARG B 1 76 ? 3.510 49.817 53.058 1.00 9.33 91 ARG B CA 1
ATOM 1446 C C . ARG B 1 76 ? 3.769 49.927 51.575 1.00 8.82 91 ARG B C 1
ATOM 1447 O O . ARG B 1 76 ? 4.890 49.967 51.162 1.00 9.97 91 ARG B O 1
ATOM 1455 N N . SER B 1 77 ? 2.678 49.932 50.816 1.00 8.22 92 SER B N 1
ATOM 1456 C CA A SER B 1 77 ? 2.829 50.070 49.347 0.50 9.70 92 SER B CA 1
ATOM 1457 C CA B SER B 1 77 ? 2.729 49.925 49.320 0.50 9.40 92 SER B CA 1
ATOM 1458 C C . SER B 1 77 ? 1.801 50.991 48.740 1.00 9.79 92 SER B C 1
ATOM 1459 O O . SER B 1 77 ? 0.709 51.161 49.223 1.00 8.66 92 SER B O 1
ATOM 1464 N N . ILE B 1 78 ? 2.211 51.566 47.610 1.00 8.63 93 ILE B N 1
ATOM 1465 C CA . ILE B 1 78 ? 1.374 52.453 46.818 1.00 8.73 93 ILE B CA 1
ATOM 1466 C C . ILE B 1 78 ? 1.531 52.109 45.353 1.00 7.74 93 ILE B C 1
ATOM 1467 O O . ILE B 1 78 ? 2.499 51.558 44.956 1.00 8.33 93 ILE B O 1
ATOM 1472 N N . ASN B 1 79 ? 0.515 52.444 44.585 1.00 6.55 94 ASN B N 1
ATOM 1473 C CA . ASN B 1 79 ? 0.583 52.366 43.116 1.00 7.15 94 ASN B CA 1
ATOM 1474 C C . ASN B 1 79 ? 0.763 53.776 42.559 1.00 6.24 94 ASN B C 1
ATOM 1475 O O . ASN B 1 79 ? -0.069 54.621 42.748 1.00 8.68 94 ASN B O 1
ATOM 1480 N N . LEU B 1 80 ? 1.902 53.998 41.924 1.00 6.92 95 LEU B N 1
ATOM 1481 C CA . LEU B 1 80 ? 2.352 55.317 41.528 1.00 6.91 95 LEU B CA 1
ATOM 1482 C C . LEU B 1 80 ? 2.496 55.463 40.015 1.00 6.21 95 LEU B C 1
ATOM 1483 O O . LEU B 1 80 ? 2.992 54.588 39.355 1.00 6.68 95 LEU B O 1
ATOM 1488 N N . VAL B 1 81 ? 2.079 56.619 39.506 1.00 6.09 96 VAL B N 1
ATOM 1489 C CA . VAL B 1 81 ? 2.239 56.951 38.072 1.00 6.64 96 VAL B CA 1
ATOM 1490 C C . VAL B 1 81 ? 3.451 57.859 37.925 1.00 6.69 96 VAL B C 1
ATOM 1491 O O . VAL B 1 81 ? 3.598 58.843 38.618 1.00 6.38 96 VAL B O 1
ATOM 1495 N N . ALA B 1 82 ? 4.329 57.431 37.040 1.00 7.06 97 ALA B N 1
ATOM 1496 C CA . ALA B 1 82 ? 5.507 58.194 36.684 1.00 6.57 97 ALA B CA 1
ATOM 1497 C C . ALA B 1 82 ? 5.206 59.226 35.590 1.00 7.18 97 ALA B C 1
ATOM 1498 O O . ALA B 1 82 ? 4.640 58.914 34.592 1.00 7.67 97 ALA B O 1
ATOM 1500 N N . ILE B 1 83 ? 5.530 60.467 35.892 1.00 7.11 98 ILE B N 1
ATOM 1501 C CA . ILE B 1 83 ? 5.136 61.632 35.090 1.00 7.28 98 ILE B CA 1
ATOM 1502 C C . ILE B 1 83 ? 6.284 62.558 34.654 1.00 7.86 98 ILE B C 1
ATOM 1503 O O . ILE B 1 83 ? 6.053 63.537 34.048 1.00 8.08 98 ILE B O 1
ATOM 1508 N N . ASP B 1 84 ? 7.497 62.252 35.056 1.00 7.75 99 ASP B N 1
ATOM 1509 C CA . ASP B 1 84 ? 8.640 63.124 34.843 1.00 7.87 99 ASP B CA 1
ATOM 1510 C C . ASP B 1 84 ? 9.930 62.310 34.922 1.00 7.38 99 ASP B C 1
ATOM 1511 O O . ASP B 1 84 ? 9.975 61.192 35.353 1.00 8.00 99 ASP B O 1
ATOM 1516 N N . HIS B 1 85 ? 10.957 62.962 34.418 1.00 8.29 100 HIS B N 1
ATOM 1517 C CA . HIS B 1 85 ? 12.335 62.485 34.470 1.00 9.68 100 HIS B CA 1
ATOM 1518 C C . HIS B 1 85 ? 12.983 62.707 35.812 1.00 7.76 100 HIS B C 1
ATOM 1519 O O . HIS B 1 85 ? 12.932 63.767 36.346 1.00 10.29 100 HIS B O 1
ATOM 1526 N N . ALA B 1 86 ? 13.614 61.641 36.291 1.00 10.75 101 ALA B N 1
ATOM 1527 C CA . ALA B 1 86 ? 14.525 61.687 37.443 1.00 9.67 101 ALA B CA 1
ATOM 1528 C C . ALA B 1 86 ? 15.871 61.073 37.065 1.00 9.63 101 ALA B C 1
ATOM 1529 O O . ALA B 1 86 ? 15.974 60.248 36.221 1.00 11.39 101 ALA B O 1
ATOM 1531 N N . GLY B 1 87 ? 16.889 61.506 37.766 1.00 10.55 102 GLY B N 1
ATOM 1532 C CA . GLY B 1 87 ? 18.227 60.988 37.553 1.00 10.25 102 GLY B CA 1
ATOM 1533 C C . GLY B 1 87 ? 18.513 59.565 37.987 1.00 10.39 102 GLY B C 1
ATOM 1534 O O . GLY B 1 87 ? 19.219 58.862 37.373 1.00 11.11 102 GLY B O 1
ATOM 1535 N N . ASN B 1 88 ? 17.963 59.213 39.140 1.00 11.16 103 ASN B N 1
ATOM 1536 C CA . ASN B 1 88 ? 18.220 57.930 39.787 1.00 11.88 103 ASN B CA 1
ATOM 1537 C C . ASN B 1 88 ? 17.012 57.479 40.570 1.00 10.89 103 ASN B C 1
ATOM 1538 O O . ASN B 1 88 ? 16.788 57.995 41.610 1.00 12.54 103 ASN B O 1
ATOM 1543 N N . GLY B 1 89 ? 16.336 56.460 40.100 1.00 10.25 104 GLY B N 1
ATOM 1544 C CA . GLY B 1 89 ? 15.115 55.968 40.750 1.00 9.18 104 GLY B CA 1
ATOM 1545 C C . GLY B 1 89 ? 13.968 56.968 40.728 1.00 9.90 104 GLY B C 1
ATOM 1546 O O . GLY B 1 89 ? 13.749 57.617 39.720 1.00 10.18 104 GLY B O 1
ATOM 1547 N N . PHE B 1 90 ? 13.277 57.102 41.851 1.00 8.27 105 PHE B N 1
ATOM 1548 C CA . PHE B 1 90 ? 12.033 57.892 41.945 1.00 7.83 105 PHE B CA 1
ATOM 1549 C C . PHE B 1 90 ? 12.213 59.163 42.757 1.00 8.29 105 PHE B C 1
ATOM 1550 O O . PHE B 1 90 ? 12.859 59.147 43.784 1.00 9.14 105 PHE B O 1
ATOM 1558 N N . ASN B 1 91 ? 11.672 60.261 42.249 1.00 7.77 106 ASN B N 1
ATOM 1559 C CA . ASN B 1 91 ? 11.477 61.465 43.029 1.00 8.08 106 ASN B CA 1
ATOM 1560 C C . ASN B 1 91 ? 9.966 61.659 43.098 1.00 8.28 106 ASN B C 1
ATOM 1561 O O . ASN B 1 91 ? 9.349 61.961 42.127 1.00 8.07 106 ASN B O 1
ATOM 1566 N N . VAL B 1 92 ? 9.405 61.459 44.258 1.00 7.94 107 VAL B N 1
ATOM 1567 C CA . VAL B 1 92 ? 7.947 61.417 44.418 1.00 7.64 107 VAL B CA 1
ATOM 1568 C C . VAL B 1 92 ? 7.452 62.566 45.278 1.00 8.79 107 VAL B C 1
ATOM 1569 O O . VAL B 1 92 ? 8.191 63.192 45.945 1.00 8.60 107 VAL B O 1
ATOM 1573 N N . ALA B 1 93 ? 6.149 62.775 45.263 1.00 8.16 108 ALA B N 1
ATOM 1574 C CA . ALA B 1 93 ? 5.581 63.753 46.151 1.00 8.61 108 ALA B CA 1
ATOM 1575 C C . ALA B 1 93 ? 5.953 63.400 47.570 1.00 10.21 108 ALA B C 1
ATOM 1576 O O . ALA B 1 93 ? 5.937 62.261 47.953 1.00 9.33 108 ALA B O 1
ATOM 1578 N N . GLN B 1 94 ? 6.215 64.415 48.376 1.00 9.93 109 GLN B N 1
ATOM 1579 C CA . GLN B 1 94 ? 6.554 64.124 49.748 1.00 11.53 109 GLN B CA 1
ATOM 1580 C C . GLN B 1 94 ? 5.430 63.337 50.448 1.00 9.50 109 GLN B C 1
ATOM 1581 O O . GLN B 1 94 ? 5.695 62.499 51.266 1.00 10.69 109 GLN B O 1
ATOM 1587 N N . ALA B 1 95 ? 4.188 63.612 50.070 1.00 9.61 110 ALA B N 1
ATOM 1588 C CA . ALA B 1 95 ? 3.058 62.942 50.669 1.00 10.93 110 ALA B CA 1
ATOM 1589 C C . ALA B 1 95 ? 3.150 61.432 50.434 1.00 9.57 110 ALA B C 1
ATOM 1590 O O . ALA B 1 95 ? 2.836 60.638 51.304 1.00 9.58 110 ALA B O 1
ATOM 1592 N N . ALA B 1 96 ? 3.565 61.031 49.247 1.00 10.28 111 ALA B N 1
ATOM 1593 C CA . ALA B 1 96 ? 3.757 59.629 48.962 1.00 7.72 111 ALA B CA 1
ATOM 1594 C C . ALA B 1 96 ? 4.912 58.974 49.765 1.00 7.15 111 ALA B C 1
ATOM 1595 O O . ALA B 1 96 ? 4.776 57.909 50.288 1.00 8.51 111 ALA B O 1
ATOM 1597 N N . MET B 1 97 ? 6.024 59.680 49.902 1.00 9.54 112 MET B N 1
ATOM 1598 C CA . MET B 1 97 ? 7.104 59.211 50.733 1.00 9.39 112 MET B CA 1
ATOM 1599 C C . MET B 1 97 ? 6.723 59.134 52.210 1.00 9.06 112 MET B C 1
ATOM 1600 O O . MET B 1 97 ? 7.121 58.234 52.887 1.00 9.04 112 MET B O 1
ATOM 1605 N 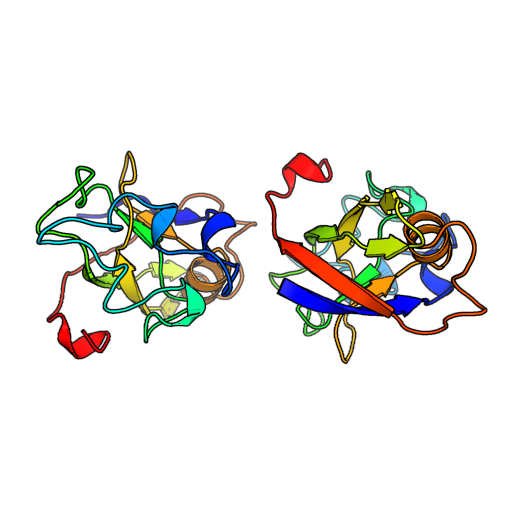N . ASP B 1 98 ? 5.970 60.114 52.677 1.00 10.07 113 ASP B N 1
ATOM 1606 C CA . ASP B 1 98 ? 5.480 60.090 54.066 1.00 10.76 113 ASP B CA 1
ATOM 1607 C C . ASP B 1 98 ? 4.540 58.892 54.259 1.00 10.05 113 ASP B C 1
ATOM 1608 O O . ASP B 1 98 ? 4.638 58.239 55.221 1.00 11.82 113 ASP B O 1
ATOM 1613 N N . GLU B 1 99 ? 3.666 58.599 53.310 1.00 8.89 114 GLU B N 1
ATOM 1614 C CA . GLU B 1 99 ? 2.786 57.414 53.411 1.00 9.31 114 GLU B CA 1
ATOM 1615 C C . GLU B 1 99 ? 3.604 56.124 53.460 1.00 8.54 114 GLU B C 1
ATOM 1616 O O . GLU B 1 99 ? 3.314 55.288 54.228 1.00 12.55 114 GLU B O 1
ATOM 1622 N N . LEU B 1 100 ? 4.634 56.012 52.635 1.00 8.92 115 LEU B N 1
ATOM 1623 C CA . LEU B 1 100 ? 5.474 54.851 52.562 1.00 9.39 115 LEU B CA 1
ATOM 1624 C C . LEU B 1 100 ? 6.285 54.632 53.846 1.00 9.67 115 LEU B C 1
ATOM 1625 O O . LEU B 1 100 ? 6.708 53.563 54.110 1.00 10.45 115 LEU B O 1
ATOM 1630 N N . THR B 1 101 ? 6.557 55.712 54.572 1.00 11.12 116 THR B N 1
ATOM 1631 C CA . THR B 1 101 ? 7.441 55.675 55.712 1.00 12.09 116 THR B CA 1
ATOM 1632 C C . THR B 1 101 ? 6.764 56.000 57.054 1.00 12.64 116 THR B C 1
ATOM 1633 O O . THR B 1 101 ? 7.437 56.252 58.019 1.00 13.87 116 THR B O 1
ATOM 1637 N N . ASN B 1 102 ? 5.453 56.088 57.076 1.00 12.40 117 ASN B N 1
ATOM 1638 C CA . ASN B 1 102 ? 4.745 56.485 58.267 1.00 14.47 117 ASN B CA 1
ATOM 1639 C C . ASN B 1 102 ? 5.228 57.841 58.811 1.00 14.37 117 ASN B C 1
ATOM 1640 O O . ASN B 1 102 ? 5.442 57.987 59.995 1.00 16.35 117 ASN B O 1
ATOM 1645 N N . GLY B 1 103 ? 5.388 58.820 57.927 1.00 14.24 118 GLY B N 1
ATOM 1646 C CA . GLY B 1 103 ? 5.758 60.152 58.363 1.00 14.68 118 GLY B CA 1
ATOM 1647 C C . GLY B 1 103 ? 7.219 60.492 58.492 1.00 14.86 118 GLY B C 1
ATOM 1648 O O . GLY B 1 103 ? 7.560 61.414 59.185 1.00 16.82 118 GLY B O 1
ATOM 1649 N N . ASN B 1 104 ? 8.067 59.718 57.874 1.00 13.59 119 ASN B N 1
ATOM 1650 C CA . ASN B 1 104 ? 9.489 59.889 57.999 1.00 13.46 119 ASN B CA 1
ATOM 1651 C C . ASN B 1 104 ? 10.242 60.406 56.775 1.00 11.47 119 ASN B C 1
ATOM 1652 O O . ASN B 1 104 ? 11.431 60.204 56.667 1.00 14.08 119 ASN B O 1
ATOM 1657 N N . ALA B 1 105 ? 9.519 61.041 55.861 1.00 13.29 120 ALA B N 1
ATOM 1658 C CA . ALA B 1 105 ? 10.153 61.478 54.623 1.00 12.54 120 ALA B CA 1
ATOM 1659 C C . ALA B 1 105 ? 11.304 62.500 54.813 1.00 12.06 120 ALA B C 1
ATOM 1660 O O . ALA B 1 105 ? 12.365 62.299 54.327 1.00 12.22 120 ALA B O 1
ATOM 1662 N N . VAL B 1 106 ? 11.072 63.533 55.606 1.00 12.96 121 VAL B N 1
ATOM 1663 C CA . VAL B 1 106 ? 12.138 64.468 55.927 1.00 15.88 121 VAL B CA 1
ATOM 1664 C C . VAL B 1 106 ? 13.300 63.893 56.711 1.00 13.54 121 VAL B C 1
ATOM 1665 O O . VAL B 1 106 ? 14.419 64.096 56.336 1.00 13.81 121 VAL B O 1
ATOM 1669 N N . ALA B 1 107 ? 13.031 63.085 57.735 1.00 14.57 122 ALA B N 1
ATOM 1670 C CA . ALA B 1 107 ? 14.086 62.449 58.506 1.00 14.56 122 ALA B CA 1
ATOM 1671 C C . ALA B 1 107 ? 14.966 61.471 57.749 1.00 14.53 122 ALA B C 1
ATOM 1672 O O . ALA B 1 107 ? 16.157 61.401 57.967 1.00 14.30 122 ALA B O 1
ATOM 1674 N N . LEU B 1 108 ? 14.343 60.632 56.936 1.00 13.09 123 LEU B N 1
ATOM 1675 C CA . LEU B 1 108 ? 15.084 59.683 56.148 1.00 11.86 123 LEU B CA 1
ATOM 1676 C C . LEU B 1 108 ? 15.823 60.276 54.933 1.00 11.04 123 LEU B C 1
ATOM 1677 O O . LEU B 1 108 ? 16.913 59.872 54.630 1.00 12.36 123 LEU B O 1
ATOM 1682 N N . GLY B 1 109 ? 15.126 61.175 54.234 1.00 13.11 124 GLY B N 1
ATOM 1683 C CA . GLY B 1 109 ? 15.617 61.882 53.047 1.00 12.01 124 GLY B CA 1
ATOM 1684 C C . GLY B 1 109 ? 15.607 61.084 51.755 1.00 9.03 124 GLY B C 1
ATOM 1685 O O . GLY B 1 109 ? 15.023 61.483 50.801 1.00 12.99 124 GLY B O 1
ATOM 1686 N N . THR B 1 110 ? 16.293 59.978 51.762 1.00 10.28 125 THR B N 1
ATOM 1687 C CA . THR B 1 110 ? 16.268 59.020 50.671 1.00 11.05 125 THR B CA 1
ATOM 1688 C C . THR B 1 110 ? 16.097 57.634 51.313 1.00 12.37 125 THR B C 1
ATOM 1689 O O . THR B 1 110 ? 16.566 57.389 52.395 1.00 12.52 125 THR B O 1
ATOM 1693 N N . ILE B 1 111 ? 15.404 56.768 50.610 1.00 12.09 126 ILE B N 1
ATOM 1694 C CA . ILE B 1 111 ? 15.198 55.399 51.020 1.00 11.73 126 ILE B CA 1
ATOM 1695 C C . ILE B 1 111 ? 15.402 54.454 49.842 1.00 10.66 126 ILE B C 1
ATOM 1696 O O . ILE B 1 111 ? 15.458 54.872 48.722 1.00 11.03 126 ILE B O 1
ATOM 1701 N N . ASP B 1 112 ? 15.531 53.181 50.156 1.00 11.00 127 ASP B N 1
ATOM 1702 C CA . ASP B 1 112 ? 15.619 52.122 49.193 1.00 11.93 127 ASP B CA 1
ATOM 1703 C C . ASP B 1 112 ? 14.280 51.362 49.225 1.00 12.44 127 ASP B C 1
ATOM 1704 O O . ASP B 1 112 ? 13.859 50.881 50.230 1.00 13.72 127 ASP B O 1
ATOM 1709 N N . VAL B 1 113 ? 13.630 51.289 48.081 1.00 10.29 128 VAL B N 1
ATOM 1710 C CA . VAL B 1 113 ? 12.323 50.686 47.965 1.00 10.74 128 VAL B CA 1
ATOM 1711 C C . VAL B 1 113 ? 12.355 49.529 46.984 1.00 10.66 128 VAL B C 1
ATOM 1712 O O . VAL B 1 113 ? 13.277 49.365 46.254 1.00 12.12 128 VAL B O 1
ATOM 1716 N N . GLN B 1 114 ? 11.310 48.736 47.024 1.00 10.20 129 GLN B N 1
ATOM 1717 C CA . GLN B 1 114 ? 11.049 47.726 46.022 1.00 11.67 129 GLN B CA 1
ATOM 1718 C C . GLN B 1 114 ? 10.014 48.286 45.065 1.00 10.42 129 GLN B C 1
ATOM 1719 O O . GLN B 1 114 ? 9.098 48.925 45.477 1.00 11.18 129 GLN B O 1
ATOM 1725 N N . SER B 1 115 ? 10.237 48.072 43.792 1.00 10.51 130 SER B N 1
ATOM 1726 C CA . SER B 1 115 ? 9.388 48.580 42.741 1.00 10.69 130 SER B CA 1
ATOM 1727 C C . SER B 1 115 ? 9.121 47.478 41.712 1.00 11.66 130 SER B C 1
ATOM 1728 O O . SER B 1 115 ? 10.016 46.821 41.280 1.00 13.12 130 SER B O 1
ATOM 1731 N N . GLN B 1 116 ? 7.871 47.339 41.322 1.00 8.79 131 GLN B N 1
ATOM 1732 C CA . GLN B 1 116 ? 7.438 46.473 40.236 1.00 10.35 131 GLN B CA 1
ATOM 1733 C C . GLN B 1 116 ? 6.584 47.300 39.247 1.00 10.87 131 GLN B C 1
ATOM 1734 O O . GLN B 1 116 ? 5.632 47.890 39.627 1.00 10.29 131 GLN B O 1
ATOM 1740 N N . GLN B 1 117 ? 6.946 47.288 37.977 1.00 10.10 132 GLN B N 1
ATOM 1741 C CA . GLN B 1 117 ? 6.087 47.868 36.970 1.00 8.81 132 GLN B CA 1
ATOM 1742 C C . GLN B 1 117 ? 4.881 46.971 36.720 1.00 9.42 132 GLN B C 1
ATOM 1743 O O . GLN B 1 117 ? 5.036 45.799 36.566 1.00 10.14 132 GLN B O 1
ATOM 1749 N N . VAL B 1 118 ? 3.708 47.564 36.705 1.00 8.17 133 VAL B N 1
ATOM 1750 C CA . VAL B 1 118 ? 2.472 46.827 36.573 1.00 8.86 133 VAL B CA 1
ATOM 1751 C C . VAL B 1 118 ? 1.598 47.500 35.527 1.00 8.69 133 VAL B C 1
ATOM 1752 O O . VAL B 1 118 ? 1.943 48.518 35.020 1.00 8.85 133 VAL B O 1
ATOM 1756 N N . ALA B 1 119 ? 0.488 46.881 35.199 1.00 7.99 134 ALA B N 1
ATOM 1757 C CA . ALA B 1 119 ? -0.374 47.435 34.176 1.00 9.42 134 ALA B CA 1
ATOM 1758 C C . ALA B 1 119 ? -0.922 48.786 34.621 1.00 8.70 134 ALA B C 1
ATOM 1759 O O . ALA B 1 119 ? -1.194 49.014 35.769 1.00 8.07 134 ALA B O 1
ATOM 1761 N N . ARG B 1 120 ? -1.119 49.655 33.645 1.00 8.55 135 ARG B N 1
ATOM 1762 C CA . ARG B 1 120 ? -1.612 51.004 33.853 1.00 8.81 135 ARG B CA 1
ATOM 1763 C C . ARG B 1 120 ? -2.990 51.031 34.493 1.00 8.28 135 ARG B C 1
ATOM 1764 O O . ARG B 1 120 ? -3.295 51.947 35.203 1.00 8.93 135 ARG B O 1
ATOM 1772 N N . SER B 1 121 ? -3.782 49.992 34.243 1.00 8.67 136 SER B N 1
ATOM 1773 C CA . SER B 1 121 ? -5.116 49.866 34.824 1.00 9.59 136 SER B CA 1
ATOM 1774 C C . SER B 1 121 ? -5.017 49.867 36.371 1.00 11.62 136 SER B C 1
ATOM 1775 O O . SER B 1 121 ? -5.888 50.321 37.024 1.00 12.01 136 SER B O 1
ATOM 1778 N N . VAL B 1 122 ? -3.923 49.393 36.927 1.00 10.27 137 VAL B N 1
ATOM 1779 C CA . VAL B 1 122 ? -3.770 49.389 38.370 1.00 9.42 137 VAL B CA 1
ATOM 1780 C C . VAL B 1 122 ? -3.800 50.808 38.920 1.00 10.89 137 VAL B C 1
ATOM 1781 O O . VAL B 1 122 ? -4.257 51.053 39.972 1.00 11.49 137 VAL B O 1
ATOM 1785 N N . CYS B 1 123 ? -3.267 51.725 38.122 1.00 7.70 138 CYS B N 1
ATOM 1786 C CA . CYS B 1 123 ? -3.209 53.154 38.453 1.00 8.35 138 CYS B CA 1
ATOM 1787 C C . CYS B 1 123 ? -4.395 53.924 37.909 1.00 9.44 138 CYS B C 1
ATOM 1788 O O . CYS B 1 123 ? -4.412 55.081 37.960 1.00 9.95 138 CYS B O 1
ATOM 1791 N N . GLY B 1 124 ? -5.372 53.226 37.369 1.00 9.08 139 GLY B N 1
ATOM 1792 C CA . GLY B 1 124 ? -6.538 53.841 36.784 1.00 11.29 139 GLY B CA 1
ATOM 1793 C C . GLY B 1 124 ? -6.312 54.628 35.513 1.00 11.50 139 GLY B C 1
ATOM 1794 O O . GLY B 1 124 ? -7.054 55.527 35.276 1.00 11.36 139 GLY B O 1
ATOM 1795 N N . LEU B 1 125 ? -5.324 54.241 34.718 1.00 10.78 140 LEU B N 1
ATOM 1796 C CA . LEU B 1 125 ? -5.045 54.815 33.411 1.00 12.48 140 LEU B CA 1
ATOM 1797 C C . LEU B 1 125 ? -5.341 53.813 32.308 1.00 12.31 140 LEU B C 1
ATOM 1798 O O . LEU B 1 125 ? -5.405 52.639 32.586 1.00 16.15 140 LEU B O 1
#

Secondary structure (DSSP, 8-state):
--EEEEE-GGGG-TT-BGGGSSSSSSTT--TTT-SBGGGSTTTTSEEEETT--STT-TTTT-EEEEEEEETTEEEEEEEEEEEE-SSSEEE-HHHHHHHHTS-HHHH-EEEEEEEEE-GGGGT-/-EEEEEE-GGGG-TT-BGGGSSSSSSTT-STTT-SBGGGSTTTTSEEEETT--STT-TTTT-EEEEEEEETTEEEEEEEEEEEE-SSSEEE-HHHHHHHTTS-HHHH-EEEEEEEEE-GGGGT-

Organism: Moniliophthora perniciosa (NCBI:txid153609)

Nearest PDB structures (foldseek):
  3suk-assembly2_B  TM=9.967E-01  e=9.681E-27  Moniliophthora perniciosa
  3suj-assembly1_A  TM=9.798E-01  e=1.533E-17  Moniliophthora perniciosa
  3sul-assembly1_A  TM=9.562E-01  e=4.307E-17  Moniliophthora perniciosa
  3m3g-assembly1_A  TM=9.537E-01  e=1.160E-15  Trichoderma virens Gv29-8
  2kqa-assembly1_A  TM=9.082E-01  e=3.566E-11  Ceratocystis platani

B-factor: mean 14.17, std 6.9, range [5.64, 45.7]

Radius of gyration: 19.19 Å; Cα contacts (8 Å, |Δi|>4): 680; chains: 2; bounding box: 29×54×54 Å

CATH classification: 2.40.40.10